Protein AF-A0A7D5I6D9-F1 (afdb_monomer)

pLDDT: mean 82.18, std 18.33, range [31.11, 98.25]

Sequence (293 aa):
MSAPSTPDDDRDASSDDHDPASPADHTPESRPDPSSATHSPDPPDDRFSRALETTRRSLPLAVLPFLASVLAPAKVATVLSSTMDAGVTFSFPSGLPTLWSFVQANGITLSGPGGLALATWLPLAAVGLLVSAVLEAAFVGGISNRVDGADAALAANARRYGPRMVGVNLVRFAVVLVALPFALLGPLVLLPVLGLGYLTYGLPFVLVVEDVGVGAALSRSVSDAVAGGPYARFGVAYLLAMFVPSFVLTVVVYGTGLIGVVLGAALVAVPAVFVVAYGVLVFRALASPDGAS

Secondary structure (DSSP, 8-state):
---------------------------------GGG---PPPPHHHHHHHHHHHHHHTGGGGHHHHHHHHT-HHHHHHHHHSPP----------SS--GGGT--SSTT---PPPTTTHHHHHHHHHHHHHHHHHHHHHHHHHHHHHHTTS---HHHHHHHHHHHHHHHHHHHHHHHHHHGGGGGGGGGGHHHHHHHHHHHTTHHHHHHHS---HHHHHHHHHHHHHH-HHHHHHHHHHHHHHHHHHHHHHHHHHHHTHHHHHHHHHHHHHHHHHHHHHHHHHHHHHHSGGGG-

Foldseek 3Di:
DDDDDDDDDDDDDDDDDDDDDDDDDDDPPPDPDPVPPPPDDDPPVVLLVLLVVLLVVCVVLLVLLLCLLLVPVVVLVLLVPDAQDFDAAFAFAALRDHLVNQADDDDDDDDDDDPVCCVVCVVVVVVNLLSVLLSSQLRLLLSLCSSVVHHSPSVVSSVLRSVQSSVLSVLVVVLVVVLVVVVVVPPCSCVSSVVSSLLRRQQSLLCNLVVDHSVVSSVLSNVCSVVQPLSVVLRVVVRVVSGVVSRVLHSQCSVPRSVSSNVSRSVVSSVSSSSSSSSNVSSNCCVDPVVVD

Mean predicted aligned error: 11.38 Å

Structure (mmCIF, N/CA/C/O backbone):
data_AF-A0A7D5I6D9-F1
#
_entry.id   AF-A0A7D5I6D9-F1
#
loop_
_atom_site.group_PDB
_atom_site.id
_atom_site.type_symbol
_atom_site.label_atom_id
_atom_site.label_alt_id
_atom_site.label_comp_id
_atom_site.label_asym_id
_atom_site.label_entity_id
_atom_site.label_seq_id
_atom_site.pdbx_PDB_ins_code
_atom_site.Cartn_x
_atom_site.Cartn_y
_atom_site.Cartn_z
_atom_site.occupancy
_atom_site.B_iso_or_equiv
_atom_site.auth_seq_id
_atom_site.auth_comp_id
_atom_site.auth_asym_id
_atom_site.auth_atom_id
_atom_site.pdbx_PDB_model_num
ATOM 1 N N . MET A 1 1 ? 0.052 -8.455 75.819 1.00 46.34 1 MET A N 1
ATOM 2 C CA . MET A 1 1 ? -0.646 -7.254 76.323 1.00 46.34 1 MET A CA 1
ATOM 3 C C . MET A 1 1 ? -1.834 -6.999 75.423 1.00 46.34 1 MET A C 1
ATOM 5 O O . MET A 1 1 ? -1.738 -7.217 74.224 1.00 46.34 1 MET A O 1
ATOM 9 N N . SER A 1 2 ? -2.948 -6.707 76.072 1.00 42.84 2 SER A N 1
ATOM 10 C CA . SER A 1 2 ? -4.335 -6.860 75.645 1.00 42.84 2 SER A CA 1
ATOM 11 C C . SER A 1 2 ? -4.809 -5.861 74.578 1.00 42.84 2 SER A C 1
ATOM 13 O O . SER A 1 2 ? -4.325 -4.735 74.531 1.00 42.84 2 SER A O 1
ATOM 15 N N . ALA A 1 3 ? -5.798 -6.280 73.777 1.00 56.59 3 ALA A N 1
ATOM 16 C CA . ALA A 1 3 ? -6.777 -5.416 73.086 1.00 56.59 3 ALA A CA 1
ATOM 17 C C . ALA A 1 3 ? -7.679 -4.689 74.129 1.00 56.59 3 ALA A C 1
ATOM 19 O O . ALA A 1 3 ? -7.598 -5.109 75.292 1.00 56.59 3 ALA A O 1
ATOM 20 N N . PRO A 1 4 ? -8.510 -3.650 73.825 1.00 59.50 4 PRO A N 1
ATOM 21 C CA . PRO A 1 4 ? -9.657 -3.660 72.871 1.00 59.50 4 PRO A CA 1
ATOM 22 C C . PRO A 1 4 ? -9.889 -2.304 72.121 1.00 59.50 4 PRO A C 1
ATOM 24 O O . PRO A 1 4 ? -9.280 -1.299 72.458 1.00 59.50 4 PRO A O 1
ATOM 27 N N . SER A 1 5 ? -10.537 -2.223 70.947 1.00 58.88 5 SER A N 1
ATOM 28 C CA . SER A 1 5 ? -11.992 -2.169 70.642 1.00 58.88 5 SER A CA 1
ATOM 29 C C . SER A 1 5 ? -12.839 -1.190 71.473 1.00 58.88 5 SER A C 1
ATOM 31 O O . SER A 1 5 ? -13.129 -1.493 72.625 1.00 58.88 5 SER A O 1
ATOM 33 N N . THR A 1 6 ? -13.354 -0.132 70.827 1.00 61.47 6 THR A N 1
ATOM 34 C CA . THR A 1 6 ? -14.712 0.387 71.090 1.00 61.47 6 THR A CA 1
ATOM 35 C C . THR A 1 6 ? -15.302 1.101 69.857 1.00 61.47 6 THR A C 1
ATOM 37 O O . THR A 1 6 ? -14.613 1.935 69.265 1.00 61.47 6 THR A O 1
ATOM 40 N N . PRO A 1 7 ? -16.545 0.756 69.469 1.00 65.31 7 PRO A N 1
ATOM 41 C CA . PRO A 1 7 ? -17.418 1.474 68.539 1.00 65.31 7 PRO A CA 1
ATOM 42 C C . PRO A 1 7 ? -18.449 2.348 69.299 1.00 65.31 7 PRO A C 1
ATOM 44 O O . PRO A 1 7 ? -18.326 2.503 70.513 1.00 65.31 7 PRO A O 1
ATOM 47 N N . ASP A 1 8 ? -19.456 2.826 68.557 1.00 54.41 8 ASP A N 1
ATOM 48 C CA . ASP A 1 8 ? -20.691 3.540 68.943 1.00 54.41 8 ASP A CA 1
ATOM 49 C C . ASP A 1 8 ? -20.632 5.076 68.943 1.00 54.41 8 ASP A C 1
ATOM 51 O O . ASP A 1 8 ? -19.953 5.695 69.757 1.00 54.41 8 ASP A O 1
ATOM 55 N N . ASP A 1 9 ? -21.429 5.691 68.060 1.00 59.50 9 ASP A N 1
ATOM 56 C CA . ASP A 1 9 ? -22.599 6.415 68.565 1.00 59.50 9 ASP A CA 1
ATOM 57 C C . ASP A 1 9 ? -23.746 6.416 67.536 1.00 59.50 9 ASP A C 1
ATOM 59 O O . ASP A 1 9 ? -23.555 6.662 66.341 1.00 59.50 9 ASP A O 1
ATOM 63 N N . ASP A 1 10 ? -24.918 6.069 68.056 1.00 52.81 10 ASP A N 1
ATOM 64 C CA . ASP A 1 10 ? -26.233 5.971 67.426 1.00 52.81 10 ASP A CA 1
ATOM 65 C C . ASP A 1 10 ? -26.943 7.348 67.387 1.00 52.81 10 ASP A C 1
ATOM 67 O O . ASP A 1 10 ? -26.480 8.318 67.985 1.00 52.81 10 ASP A O 1
ATOM 71 N N . ARG A 1 11 ? -28.171 7.341 66.831 1.00 53.44 11 ARG A N 1
ATOM 72 C CA . ARG A 1 11 ? -29.318 8.248 67.110 1.00 53.44 11 ARG A CA 1
ATOM 73 C C . ARG A 1 11 ? -29.376 9.542 66.302 1.00 53.44 11 ARG A C 1
ATOM 75 O O . ARG A 1 11 ? -28.371 10.180 66.035 1.00 53.44 11 ARG A O 1
ATOM 82 N N . ASP A 1 12 ? -30.530 10.063 65.906 1.00 53.22 12 ASP A N 1
ATOM 83 C CA . ASP A 1 12 ? -31.950 9.684 65.968 1.00 53.22 12 ASP A CA 1
ATOM 84 C C . ASP A 1 12 ? -32.630 10.641 64.959 1.00 53.22 12 ASP A C 1
ATOM 86 O O . ASP A 1 12 ? -32.186 11.772 64.777 1.00 53.22 12 ASP A O 1
ATOM 90 N N . ALA A 1 13 ? -33.520 10.151 64.099 1.00 49.59 13 ALA A N 1
ATOM 91 C CA . ALA A 1 13 ? -34.974 10.312 64.195 1.00 49.59 13 ALA A CA 1
ATOM 92 C C . ALA A 1 13 ? -35.531 11.753 64.132 1.00 49.59 13 ALA A C 1
ATOM 94 O O . ALA A 1 13 ? -35.123 12.634 64.884 1.00 49.59 13 ALA A O 1
ATOM 95 N N . SER A 1 14 ? -36.608 11.876 63.342 1.00 51.25 14 SER A N 1
ATOM 96 C CA . SER A 1 14 ? -37.707 12.872 63.359 1.00 51.25 14 SER A CA 1
ATOM 97 C C . SER A 1 14 ? -37.775 13.694 62.067 1.00 51.25 14 SER A C 1
ATOM 99 O O . SER A 1 14 ? -36.854 14.433 61.744 1.00 51.25 14 SER A O 1
ATOM 101 N N . SER A 1 15 ? -38.737 13.401 61.189 1.00 48.97 15 SER A N 1
ATOM 102 C CA . SER A 1 15 ? -40.112 13.945 61.181 1.00 48.97 15 SER A CA 1
ATOM 103 C C . SER A 1 15 ? -40.173 15.153 60.247 1.00 48.97 15 SER A C 1
ATOM 105 O O . SER A 1 15 ? -39.523 16.155 60.505 1.00 48.97 15 SER A O 1
ATOM 107 N N . ASP A 1 16 ? -40.917 15.068 59.148 1.00 56.22 16 ASP A N 1
ATOM 108 C CA . ASP A 1 16 ? -42.230 15.710 59.133 1.00 56.22 16 ASP A CA 1
ATOM 109 C C . ASP A 1 16 ? -42.983 15.506 57.818 1.00 56.22 16 ASP A C 1
ATOM 111 O O . ASP A 1 16 ? -42.435 15.329 56.730 1.00 56.22 16 ASP A O 1
ATOM 115 N N . ASP A 1 17 ? -44.284 15.468 58.037 1.00 51.28 17 ASP A N 1
ATOM 116 C CA . ASP A 1 17 ? -45.401 15.167 57.172 1.00 51.28 17 ASP A CA 1
ATOM 117 C C . ASP A 1 17 ? -45.754 16.303 56.192 1.00 51.28 17 ASP A C 1
ATOM 119 O O . ASP A 1 17 ? -45.535 17.478 56.468 1.00 51.28 17 ASP A O 1
ATOM 123 N N . HIS A 1 18 ? -46.461 15.901 55.129 1.00 47.50 18 HIS A N 1
ATOM 124 C CA . HIS A 1 18 ? -47.512 16.642 54.409 1.00 47.50 18 HIS A CA 1
ATOM 125 C C . HIS A 1 18 ? -47.177 17.901 53.581 1.00 47.50 18 HIS A C 1
ATOM 127 O O . HIS A 1 18 ? -46.970 18.985 54.111 1.00 47.50 18 HIS A O 1
ATOM 133 N N . ASP A 1 19 ? -47.419 17.797 52.263 1.00 54.06 19 ASP A N 1
ATOM 134 C CA . ASP A 1 19 ? -48.316 18.750 51.583 1.00 54.06 19 ASP A CA 1
ATOM 135 C C . ASP A 1 19 ? -49.004 18.100 50.352 1.00 54.06 19 ASP A C 1
ATOM 137 O O . ASP A 1 19 ? -48.330 17.411 49.574 1.00 54.06 19 ASP A O 1
ATOM 141 N N . PRO A 1 20 ? -50.333 18.246 50.156 1.00 59.53 20 PRO A N 1
ATOM 142 C CA . PRO A 1 20 ? -51.068 17.621 49.064 1.00 59.53 20 PRO A CA 1
ATOM 143 C C . PRO A 1 20 ? -51.333 18.563 47.873 1.00 59.53 20 PRO A C 1
ATOM 145 O O . PRO A 1 20 ? -51.530 19.763 48.015 1.00 59.53 20 PRO A O 1
ATOM 148 N N . ALA A 1 21 ? -51.495 17.925 46.710 1.00 52.50 21 ALA A N 1
ATOM 149 C CA . ALA A 1 21 ? -52.227 18.374 45.521 1.00 52.50 21 ALA A CA 1
ATOM 150 C C . ALA A 1 21 ? -51.665 19.543 44.681 1.00 52.50 21 ALA A C 1
ATOM 152 O O . ALA A 1 21 ? -51.831 20.718 44.989 1.00 52.50 21 ALA A O 1
ATOM 153 N N . SER A 1 22 ? -51.213 19.200 43.469 1.00 57.19 22 SER A N 1
ATOM 154 C CA . SER A 1 22 ? -51.510 20.004 42.277 1.00 57.19 22 SER A CA 1
ATOM 155 C C . SER A 1 22 ? -51.543 19.115 41.020 1.00 57.19 22 SER A C 1
ATOM 157 O O . SER A 1 22 ? -50.532 18.488 40.700 1.00 57.19 22 SER A O 1
ATOM 159 N N . PRO A 1 23 ? -52.690 18.995 40.322 1.00 58.66 23 PRO A N 1
ATOM 160 C CA . PRO A 1 23 ? -52.792 18.275 39.061 1.00 58.66 23 PRO A CA 1
ATOM 161 C C . PRO A 1 23 ? -52.518 19.237 37.899 1.00 58.66 23 PRO A C 1
ATOM 163 O O . PRO A 1 23 ? -53.346 20.089 37.582 1.00 58.66 23 PRO A O 1
ATOM 166 N N . ALA A 1 24 ? -51.367 19.087 37.247 1.00 52.03 24 ALA A N 1
ATOM 167 C CA . ALA A 1 24 ? -51.061 19.765 35.992 1.00 52.03 24 ALA A CA 1
ATOM 168 C C . ALA A 1 24 ? -50.832 18.724 34.890 1.00 52.03 24 ALA A C 1
ATOM 170 O O . ALA A 1 24 ? -49.788 18.089 34.807 1.00 52.03 24 ALA A O 1
ATOM 171 N N . ASP A 1 25 ? -51.892 18.517 34.116 1.00 51.72 25 ASP A N 1
ATOM 172 C CA . ASP A 1 25 ? -51.897 18.412 32.657 1.00 51.72 25 ASP A CA 1
ATOM 173 C C . ASP A 1 25 ? -50.560 18.019 31.988 1.00 51.72 25 ASP A C 1
ATOM 175 O O . ASP A 1 25 ? -49.726 18.857 31.640 1.00 51.72 25 ASP A O 1
ATOM 179 N N . HIS A 1 26 ? -50.371 16.715 31.778 1.00 53.81 26 HIS A N 1
ATOM 180 C CA . HIS A 1 26 ? -49.341 16.189 30.889 1.00 53.81 26 HIS A CA 1
ATOM 181 C C . HIS A 1 26 ? -50.013 15.562 29.671 1.00 53.81 26 HIS A C 1
ATOM 183 O O . HIS A 1 26 ? -50.382 14.388 29.658 1.00 53.81 26 HIS A O 1
ATOM 189 N N . THR A 1 27 ? -50.147 16.371 28.625 1.00 62.44 27 THR A N 1
ATOM 190 C CA . THR A 1 27 ? -50.243 15.915 27.238 1.00 62.44 27 THR A CA 1
ATOM 191 C C . THR A 1 27 ? -49.169 14.845 26.993 1.00 62.44 27 THR A C 1
ATOM 193 O O . THR A 1 27 ? -47.994 15.121 27.246 1.00 62.44 27 THR A O 1
ATOM 196 N N . PRO A 1 28 ? -49.506 13.635 26.513 1.00 53.00 28 PRO A N 1
ATOM 197 C CA . PRO A 1 28 ? -48.493 12.663 26.138 1.00 53.00 28 PRO A CA 1
ATOM 198 C C . PRO A 1 28 ? -47.794 13.160 24.869 1.00 53.00 28 PRO A C 1
ATOM 200 O O . PRO A 1 28 ? -48.273 12.951 23.753 1.00 53.00 28 PRO A O 1
ATOM 203 N N . GLU A 1 29 ? -46.655 13.836 25.032 1.00 46.44 29 GLU A N 1
ATOM 204 C CA . GLU A 1 29 ? -45.677 13.964 23.957 1.00 46.44 29 GLU A CA 1
ATOM 205 C C . GLU A 1 29 ? -45.328 12.549 23.500 1.00 46.44 29 GLU A C 1
ATOM 207 O O . GLU A 1 29 ? -44.780 11.731 24.244 1.00 46.44 29 GLU A O 1
ATOM 212 N N . SER A 1 30 ? -45.724 12.251 22.267 1.00 54.00 30 SER A N 1
ATOM 213 C CA . SER A 1 30 ? -45.385 11.023 21.568 1.00 54.00 30 SER A CA 1
ATOM 214 C C . SER A 1 30 ? -43.870 10.975 21.422 1.00 54.00 30 SER A C 1
ATOM 216 O O . SER A 1 30 ? -43.295 11.577 20.519 1.00 54.00 30 SER A O 1
ATOM 218 N N . ARG A 1 31 ? -43.222 10.297 22.368 1.00 53.03 31 ARG A N 1
ATOM 219 C CA . ARG A 1 31 ? -41.791 10.013 22.355 1.00 53.03 31 ARG A CA 1
ATOM 220 C C . ARG A 1 31 ? -41.496 9.246 21.059 1.00 53.03 31 ARG A C 1
ATOM 222 O O . ARG A 1 31 ? -42.059 8.165 20.886 1.00 53.03 31 ARG A O 1
ATOM 229 N N . PRO A 1 32 ? -40.683 9.781 20.134 1.00 55.31 32 PRO A N 1
ATOM 230 C CA . PRO A 1 32 ? -40.344 9.051 18.926 1.00 55.31 32 PRO A CA 1
ATOM 231 C C . PRO A 1 32 ? -39.560 7.804 19.329 1.00 55.31 32 PRO A C 1
ATOM 233 O O . PRO A 1 32 ? -38.566 7.879 20.052 1.00 55.31 32 PRO A O 1
ATOM 236 N N . ASP A 1 33 ? -40.077 6.660 18.900 1.00 52.22 33 ASP A N 1
ATOM 237 C CA . ASP A 1 33 ? -39.555 5.334 19.188 1.00 52.22 33 ASP A CA 1
ATOM 238 C C . ASP A 1 33 ? -38.128 5.209 18.607 1.00 52.22 33 ASP A C 1
ATOM 240 O O . ASP A 1 33 ? -37.962 5.272 17.381 1.00 52.22 33 ASP A O 1
ATOM 244 N N . PRO A 1 34 ? -37.069 5.047 19.426 1.00 53.91 34 PRO A N 1
ATOM 245 C CA . PRO A 1 34 ? -35.691 4.960 18.933 1.00 53.91 34 PRO A CA 1
ATOM 246 C C . PRO A 1 34 ? -35.407 3.662 18.154 1.00 53.91 34 PRO A C 1
ATOM 248 O O . PRO A 1 34 ? -34.333 3.512 17.578 1.00 53.91 34 PRO A O 1
ATOM 251 N N . SER A 1 35 ? -36.370 2.740 18.086 1.00 51.22 35 SER A N 1
ATOM 252 C CA . SER A 1 35 ? -36.223 1.427 17.443 1.00 51.22 35 SER A CA 1
ATOM 253 C C . SER A 1 35 ? -36.440 1.422 15.922 1.00 51.22 35 SER A C 1
ATOM 255 O O . SER A 1 35 ? -36.427 0.355 15.315 1.00 51.22 35 SER A O 1
ATOM 257 N N . SER A 1 36 ? -36.612 2.584 15.281 1.00 45.22 36 SER A N 1
ATOM 258 C CA . SER A 1 36 ? -36.841 2.673 13.822 1.00 45.22 36 SER A CA 1
ATOM 259 C C . SER A 1 36 ? -35.610 3.086 13.012 1.00 45.22 36 SER A C 1
ATOM 261 O O . SER A 1 36 ? -35.688 3.177 11.788 1.00 45.22 36 SER A O 1
ATOM 263 N N . ALA A 1 37 ? -34.465 3.343 13.651 1.00 44.53 37 ALA A N 1
ATOM 264 C CA . ALA A 1 37 ? -33.218 3.583 12.932 1.00 44.53 37 ALA A CA 1
ATOM 265 C C . ALA A 1 37 ? -32.638 2.243 12.454 1.00 44.53 37 ALA A C 1
ATOM 267 O O . ALA A 1 37 ? -31.608 1.780 12.936 1.00 44.53 37 ALA A O 1
ATOM 268 N N . THR A 1 38 ? -33.316 1.602 11.500 1.00 43.16 38 THR A N 1
ATOM 269 C CA . THR A 1 38 ? -32.707 0.595 10.633 1.00 43.16 38 THR A CA 1
ATOM 270 C C . THR A 1 38 ? -31.512 1.251 9.955 1.00 43.16 38 THR A C 1
ATOM 272 O O . THR A 1 38 ? -31.668 2.016 8.999 1.00 43.16 38 THR A O 1
ATOM 275 N N . HIS A 1 39 ? -30.326 1.014 10.511 1.00 48.00 39 HIS A N 1
ATOM 276 C CA . HIS A 1 39 ? -29.056 1.481 9.985 1.00 48.00 39 HIS A CA 1
ATOM 277 C C . HIS A 1 39 ? -28.826 0.749 8.663 1.00 48.00 39 HIS A C 1
ATOM 279 O O . HIS A 1 39 ? -28.377 -0.392 8.621 1.00 48.00 39 HIS A O 1
ATOM 285 N N . SER A 1 40 ? -29.273 1.368 7.572 1.00 45.59 40 SER A N 1
ATOM 286 C CA . SER A 1 40 ? -29.027 0.847 6.234 1.00 45.59 40 SER A CA 1
ATOM 287 C C . SER A 1 40 ? -27.519 0.882 5.978 1.00 45.59 40 SER A C 1
ATOM 289 O O . SER A 1 40 ? -26.887 1.882 6.321 1.00 45.59 40 SER A O 1
ATOM 291 N N . PRO A 1 41 ? -26.929 -0.169 5.383 1.00 53.28 41 PRO A N 1
ATOM 292 C CA . PRO A 1 41 ? -25.515 -0.169 5.037 1.00 53.28 41 PRO A CA 1
ATOM 293 C C . PRO A 1 41 ? -25.207 1.042 4.151 1.00 53.28 41 PRO A C 1
ATOM 295 O O . PRO A 1 41 ? -25.846 1.224 3.113 1.00 53.28 41 PRO A O 1
ATOM 298 N N . ASP A 1 42 ? -24.246 1.867 4.577 1.00 53.12 42 ASP A N 1
ATOM 299 C CA . ASP A 1 42 ? -23.897 3.120 3.903 1.00 53.12 42 ASP A CA 1
ATOM 300 C C . ASP A 1 42 ? -23.710 2.897 2.387 1.00 53.12 42 ASP A C 1
ATOM 302 O O . ASP A 1 42 ? -22.910 2.027 1.983 1.00 53.12 42 ASP A O 1
ATOM 306 N N . PRO A 1 43 ? -24.412 3.665 1.529 1.00 58.31 43 PRO A N 1
ATOM 307 C CA . PRO A 1 43 ? -24.284 3.532 0.087 1.00 58.31 43 PRO A CA 1
ATOM 308 C C . PRO A 1 43 ? -22.823 3.752 -0.356 1.00 58.31 43 PRO A C 1
ATOM 310 O O . PRO A 1 43 ? -22.073 4.488 0.294 1.00 58.31 43 PRO A O 1
ATOM 313 N N . PRO A 1 44 ? -22.376 3.129 -1.467 1.00 58.69 44 PRO A N 1
ATOM 314 C CA . PRO A 1 44 ? -20.994 3.229 -1.954 1.00 58.69 44 PRO A CA 1
ATOM 315 C C . PRO A 1 44 ? -20.489 4.674 -2.102 1.00 58.69 44 PRO A C 1
ATOM 317 O O . PRO A 1 44 ? -19.309 4.946 -1.860 1.00 58.69 44 PRO A O 1
ATOM 320 N N . ASP A 1 45 ? -21.399 5.586 -2.449 1.00 63.66 45 ASP A N 1
ATOM 321 C CA . ASP A 1 45 ? -21.140 7.012 -2.658 1.00 63.66 45 ASP A CA 1
ATOM 322 C C . ASP A 1 45 ? -20.693 7.729 -1.374 1.00 63.66 45 ASP A C 1
ATOM 324 O O . ASP A 1 45 ? -19.905 8.679 -1.424 1.00 63.66 45 ASP A O 1
ATOM 328 N N . ASP A 1 46 ? -21.110 7.231 -0.209 1.00 85.31 46 ASP A N 1
ATOM 329 C CA . ASP A 1 46 ? -20.724 7.795 1.081 1.00 85.31 46 ASP A CA 1
ATOM 330 C C . ASP A 1 46 ? -19.291 7.387 1.460 1.00 85.31 46 ASP A C 1
ATOM 332 O O . ASP A 1 46 ? -18.452 8.226 1.787 1.00 85.31 46 ASP A O 1
ATOM 336 N N . ARG A 1 47 ? -18.928 6.108 1.285 1.00 90.12 47 ARG A N 1
ATOM 337 C CA . ARG A 1 47 ? -17.560 5.631 1.573 1.00 90.12 47 ARG A CA 1
ATOM 338 C C . ARG A 1 47 ? -16.504 6.318 0.717 1.00 90.12 47 ARG A C 1
ATOM 340 O O . ARG A 1 47 ? -15.432 6.650 1.220 1.00 90.12 47 ARG A O 1
ATOM 347 N N . PHE A 1 48 ? -16.795 6.543 -0.561 1.00 92.56 48 PHE A N 1
ATOM 348 C CA . PHE A 1 48 ? -15.894 7.278 -1.445 1.00 92.56 48 PHE A CA 1
ATOM 349 C C . PHE A 1 48 ? -15.718 8.734 -0.991 1.00 92.56 48 PHE A C 1
ATOM 351 O O . PHE A 1 48 ? -14.587 9.217 -0.888 1.00 92.56 48 PHE A O 1
ATOM 358 N N . SER A 1 49 ? -16.820 9.411 -0.656 1.00 94.19 49 SER A N 1
ATOM 359 C CA . SER A 1 49 ? -16.814 10.799 -0.178 1.00 94.19 49 SER A CA 1
ATOM 360 C C . SER A 1 49 ? -16.050 10.944 1.140 1.00 94.19 49 SER A C 1
ATOM 362 O O . SER A 1 49 ? -15.168 11.800 1.249 1.00 94.19 49 SER A O 1
ATOM 364 N N . ARG A 1 50 ? -16.286 10.040 2.099 1.00 94.19 50 ARG A N 1
ATOM 365 C CA . ARG A 1 50 ? -15.523 9.969 3.353 1.00 94.19 50 ARG A CA 1
ATOM 366 C C . ARG A 1 50 ? -14.044 9.707 3.098 1.00 94.19 50 ARG A C 1
ATOM 368 O O . ARG A 1 50 ? -13.204 10.408 3.650 1.00 94.19 50 ARG A O 1
ATOM 375 N N . ALA A 1 51 ? -13.701 8.756 2.226 1.00 95.56 51 ALA A N 1
ATOM 376 C CA . ALA A 1 51 ? -12.306 8.480 1.888 1.00 95.56 51 ALA A CA 1
ATOM 377 C C . ALA A 1 51 ? -11.614 9.710 1.278 1.00 95.56 51 ALA A C 1
ATOM 379 O O . ALA A 1 51 ? -10.473 10.008 1.638 1.00 95.56 51 ALA A O 1
ATOM 380 N N . LEU A 1 52 ? -12.292 10.468 0.409 1.00 96.31 52 LEU A N 1
ATOM 381 C CA . LEU A 1 52 ? -11.773 11.727 -0.134 1.00 96.31 52 LEU A CA 1
ATOM 382 C C . LEU A 1 52 ? -11.561 12.785 0.953 1.00 96.31 52 LEU A C 1
ATOM 384 O O . LEU A 1 52 ? -10.521 13.448 0.972 1.00 96.31 52 LEU A O 1
ATOM 388 N N . GLU A 1 53 ? -12.515 12.946 1.865 1.00 96.06 53 GLU A N 1
ATOM 389 C CA . GLU A 1 53 ? -12.408 13.893 2.974 1.00 96.06 53 GLU A CA 1
ATOM 390 C C . GLU A 1 53 ? -11.258 13.528 3.921 1.00 96.06 53 GLU A C 1
ATOM 392 O O . GLU A 1 53 ? -10.401 14.369 4.218 1.00 96.06 53 GLU A O 1
ATOM 397 N N . THR A 1 54 ? -11.162 12.256 4.317 1.00 96.31 54 THR A N 1
ATOM 398 C CA . THR A 1 54 ? -10.041 11.731 5.100 1.00 96.31 54 THR A CA 1
ATOM 399 C C . THR A 1 54 ? -8.721 11.930 4.365 1.00 96.31 54 THR A C 1
ATOM 401 O O . THR A 1 54 ? -7.739 12.332 4.989 1.00 96.31 54 THR A O 1
ATOM 404 N N . THR A 1 55 ? -8.681 11.720 3.047 1.00 97.12 55 THR A N 1
ATOM 405 C CA . THR A 1 55 ? -7.473 11.922 2.235 1.00 97.12 55 THR A CA 1
ATOM 406 C C . THR A 1 55 ? -7.008 13.367 2.285 1.00 97.12 55 THR A C 1
ATOM 408 O O . THR A 1 55 ? -5.836 13.614 2.557 1.00 97.12 55 THR A O 1
ATOM 411 N N . ARG A 1 56 ? -7.918 14.332 2.101 1.00 96.94 56 ARG A N 1
ATOM 412 C CA . ARG A 1 56 ? -7.598 15.767 2.180 1.00 96.94 56 ARG A CA 1
ATOM 413 C C . ARG A 1 56 ? -7.022 16.140 3.545 1.00 96.94 56 ARG A C 1
ATOM 415 O O . ARG A 1 56 ? -6.003 16.822 3.611 1.00 96.94 56 ARG A O 1
ATOM 422 N N . ARG A 1 57 ? -7.623 15.639 4.628 1.00 96.12 57 ARG A N 1
ATOM 423 C CA . ARG A 1 57 ? -7.126 15.836 6.005 1.00 96.12 57 ARG A CA 1
ATOM 424 C C . ARG A 1 57 ? -5.798 15.122 6.276 1.00 96.12 57 ARG A C 1
ATOM 426 O O . ARG A 1 57 ? -5.042 15.536 7.153 1.00 96.12 57 ARG A O 1
ATOM 433 N N . SER A 1 58 ? -5.512 14.062 5.528 1.00 97.06 58 SER A N 1
ATOM 434 C CA . SER A 1 58 ? -4.349 13.190 5.711 1.00 97.06 58 SER A CA 1
ATOM 435 C C . SER A 1 58 ? -3.247 13.418 4.679 1.00 97.06 58 SER A C 1
ATOM 437 O O . SER A 1 58 ? -2.286 12.655 4.659 1.00 97.06 58 SER A O 1
ATOM 439 N N . LEU A 1 59 ? -3.324 14.475 3.862 1.00 96.56 59 LEU A N 1
ATOM 440 C CA . LEU A 1 59 ? -2.293 14.816 2.874 1.00 96.56 59 LEU A CA 1
ATOM 441 C C . LEU A 1 59 ? -0.864 14.843 3.445 1.00 96.56 59 LEU A C 1
ATOM 443 O O . LEU A 1 59 ? 0.023 14.307 2.784 1.00 96.56 59 LEU A O 1
ATOM 447 N N . PRO A 1 60 ? -0.601 15.357 4.667 1.00 96.94 60 PRO A N 1
ATOM 448 C CA . PRO A 1 60 ? 0.743 15.298 5.245 1.00 96.94 60 PRO A CA 1
ATOM 449 C C . PRO A 1 60 ? 1.286 13.870 5.407 1.00 96.94 60 PRO A C 1
ATOM 451 O O . PRO A 1 60 ? 2.497 13.672 5.394 1.00 96.94 60 PRO A O 1
ATOM 454 N N . LEU A 1 61 ? 0.413 12.862 5.523 1.00 96.88 61 LEU A N 1
ATOM 455 C CA . LEU A 1 61 ? 0.812 11.457 5.634 1.00 96.88 61 LEU A CA 1
ATOM 456 C C . LEU A 1 61 ? 1.330 10.876 4.319 1.00 96.88 61 LEU A C 1
ATOM 458 O O . LEU A 1 61 ? 2.017 9.860 4.362 1.00 96.88 61 LEU A O 1
ATOM 462 N N . ALA A 1 62 ? 1.090 11.535 3.179 1.00 97.44 62 ALA A N 1
ATOM 463 C CA . ALA A 1 62 ? 1.652 11.157 1.880 1.00 97.44 62 ALA A CA 1
ATOM 464 C C . ALA A 1 62 ? 3.196 11.166 1.884 1.00 97.44 62 ALA A C 1
ATOM 466 O O . ALA A 1 62 ? 3.830 10.483 1.081 1.00 97.44 62 ALA A O 1
ATOM 467 N N . VAL A 1 63 ? 3.825 11.863 2.839 1.00 97.06 63 VAL A N 1
ATOM 468 C CA . VAL A 1 63 ? 5.280 11.803 3.032 1.00 97.06 63 VAL A CA 1
ATOM 469 C C . VAL A 1 63 ? 5.772 10.378 3.314 1.00 97.06 63 VAL A C 1
ATOM 471 O O . VAL A 1 63 ? 6.867 10.024 2.891 1.00 97.06 63 VAL A O 1
ATOM 474 N N . LEU A 1 64 ? 4.974 9.530 3.974 1.00 96.69 64 LEU A N 1
ATOM 475 C CA . LEU A 1 64 ? 5.371 8.162 4.319 1.00 96.69 64 LEU A CA 1
ATOM 476 C C . LEU A 1 64 ? 5.498 7.249 3.087 1.00 96.69 64 LEU A C 1
ATOM 478 O O . LEU A 1 64 ? 6.587 6.706 2.892 1.00 96.69 64 LEU A O 1
ATOM 482 N N . PRO A 1 65 ? 4.476 7.091 2.217 1.00 96.31 65 PRO A N 1
ATOM 483 C CA . PRO A 1 65 ? 4.627 6.316 0.988 1.00 96.31 65 PRO A CA 1
ATOM 484 C C . PRO A 1 65 ? 5.656 6.933 0.028 1.00 96.31 65 PRO A C 1
ATOM 486 O O . PRO A 1 65 ? 6.365 6.188 -0.650 1.00 96.31 65 PRO A O 1
ATOM 489 N N . PHE A 1 66 ? 5.817 8.264 0.008 1.00 96.94 66 PHE A N 1
ATOM 490 C CA . PHE A 1 66 ? 6.887 8.923 -0.749 1.00 96.94 66 PHE A CA 1
ATOM 491 C C . PHE A 1 66 ? 8.278 8.488 -0.266 1.00 96.94 66 PHE A C 1
ATOM 493 O O . PHE A 1 66 ? 9.077 7.974 -1.050 1.00 96.94 66 PHE A O 1
ATOM 500 N N . LEU A 1 67 ? 8.558 8.635 1.033 1.00 95.12 67 LEU A N 1
ATOM 501 C CA . LEU A 1 67 ? 9.841 8.256 1.624 1.00 95.12 67 LEU A CA 1
ATOM 502 C C . LEU A 1 67 ? 10.101 6.758 1.472 1.00 95.12 67 LEU A C 1
ATOM 504 O O . LEU A 1 67 ? 11.201 6.378 1.087 1.00 95.12 67 LEU A O 1
ATOM 508 N N . ALA A 1 68 ? 9.094 5.913 1.697 1.00 93.25 68 ALA A N 1
ATOM 509 C CA . ALA A 1 68 ? 9.207 4.469 1.501 1.00 93.25 68 ALA A CA 1
ATOM 510 C C . ALA A 1 68 ? 9.541 4.100 0.044 1.00 93.25 68 ALA A C 1
ATOM 512 O O . ALA A 1 68 ? 10.269 3.140 -0.202 1.00 93.25 68 ALA A O 1
ATOM 513 N N . SER A 1 69 ? 9.048 4.878 -0.923 1.00 93.69 69 SER A N 1
ATOM 514 C CA . SER A 1 69 ? 9.370 4.689 -2.339 1.00 93.69 69 SER A CA 1
ATOM 515 C C . SER A 1 69 ? 10.820 5.071 -2.645 1.00 93.69 69 SER A C 1
ATOM 517 O O . SER A 1 69 ? 11.544 4.294 -3.263 1.00 93.69 69 SER A O 1
ATOM 519 N N . VAL A 1 70 ? 11.267 6.245 -2.193 1.00 93.06 70 VAL A N 1
ATOM 520 C CA . VAL A 1 70 ? 12.611 6.766 -2.499 1.00 93.06 70 VAL A CA 1
ATOM 521 C C . VAL A 1 70 ? 13.706 6.025 -1.721 1.00 93.06 70 VAL A C 1
ATOM 523 O O . VAL A 1 70 ? 14.782 5.770 -2.258 1.00 93.06 70 VAL A O 1
ATOM 526 N N . LEU A 1 71 ? 13.433 5.610 -0.481 1.00 90.00 71 LEU A N 1
ATOM 527 C CA . LEU A 1 71 ? 14.379 4.915 0.404 1.00 90.00 71 LEU A CA 1
ATOM 528 C C . LEU A 1 71 ? 14.435 3.395 0.170 1.00 90.00 71 LEU A C 1
ATOM 530 O O . LEU A 1 71 ? 14.748 2.633 1.083 1.00 90.00 71 LEU A O 1
ATOM 534 N N . ALA A 1 72 ? 14.163 2.940 -1.053 1.00 85.75 72 ALA A N 1
ATOM 535 C CA . ALA A 1 72 ? 14.268 1.540 -1.453 1.00 85.75 72 ALA A CA 1
ATOM 536 C C . ALA A 1 72 ? 15.531 1.315 -2.311 1.00 85.75 72 ALA A C 1
ATOM 538 O O . ALA A 1 72 ? 15.425 1.157 -3.531 1.00 85.75 72 ALA A O 1
ATOM 539 N N . PRO A 1 73 ? 16.743 1.283 -1.719 1.00 80.88 73 PRO A N 1
ATOM 540 C CA . PRO A 1 73 ? 18.002 1.363 -2.462 1.00 80.88 73 PRO A CA 1
ATOM 541 C C . PRO A 1 73 ? 18.167 0.247 -3.495 1.00 80.88 73 PRO A C 1
ATOM 543 O O . PRO A 1 73 ? 18.632 0.507 -4.597 1.00 80.88 73 PRO A O 1
ATOM 546 N N . ALA A 1 74 ? 17.721 -0.977 -3.194 1.00 79.12 74 ALA A N 1
ATOM 547 C CA . ALA A 1 74 ? 17.773 -2.089 -4.145 1.00 79.12 74 ALA A CA 1
ATOM 548 C C . ALA A 1 74 ? 16.894 -1.845 -5.387 1.00 79.12 74 ALA A C 1
ATOM 550 O O . ALA A 1 74 ? 17.281 -2.180 -6.507 1.00 79.12 74 ALA A O 1
ATOM 551 N N . LYS A 1 75 ? 15.720 -1.228 -5.207 1.00 84.50 75 LYS A N 1
ATOM 552 C CA . LYS A 1 75 ? 14.797 -0.908 -6.302 1.00 84.50 75 LYS A CA 1
ATOM 553 C C . LYS A 1 75 ? 15.298 0.279 -7.122 1.00 84.50 75 LYS A C 1
ATOM 555 O O . LYS A 1 75 ? 15.306 0.202 -8.345 1.00 84.50 75 LYS A O 1
ATOM 560 N N . VAL A 1 76 ? 15.815 1.315 -6.460 1.00 85.75 76 VAL A N 1
ATOM 561 C CA . VAL A 1 76 ? 16.462 2.454 -7.130 1.00 85.75 76 VAL A CA 1
ATOM 562 C C . VAL A 1 76 ? 17.677 1.991 -7.934 1.00 85.75 76 VAL A C 1
ATOM 564 O O . VAL A 1 76 ? 17.793 2.334 -9.105 1.00 85.75 76 VAL A O 1
ATOM 567 N N . ALA A 1 77 ? 18.538 1.150 -7.356 1.00 84.81 77 ALA A N 1
ATOM 568 C CA . ALA A 1 77 ? 19.680 0.573 -8.062 1.00 84.81 77 ALA A CA 1
ATOM 569 C C . ALA A 1 77 ? 19.246 -0.230 -9.297 1.00 84.81 77 ALA A C 1
ATOM 571 O O . ALA A 1 77 ? 19.882 -0.120 -10.338 1.00 84.81 77 ALA A O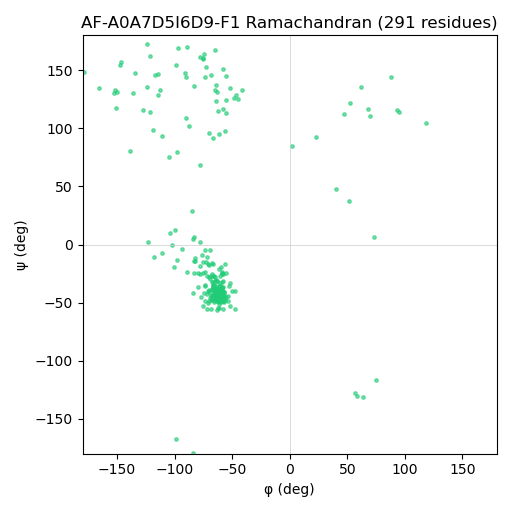 1
ATOM 572 N N . THR A 1 78 ? 18.132 -0.968 -9.204 1.00 82.88 78 THR A N 1
ATOM 573 C CA . THR A 1 78 ? 17.560 -1.705 -10.344 1.00 82.88 78 THR A CA 1
ATOM 574 C C . THR A 1 78 ? 17.121 -0.763 -11.465 1.00 82.88 78 THR A C 1
ATOM 576 O O . THR A 1 78 ? 17.387 -1.039 -12.629 1.00 82.88 78 THR A O 1
ATOM 579 N N . VAL A 1 79 ? 16.468 0.358 -11.143 1.00 86.06 79 VAL A N 1
ATOM 580 C CA . VAL A 1 79 ? 16.081 1.369 -12.145 1.00 86.06 79 VAL A CA 1
ATOM 581 C C . VAL A 1 79 ? 17.311 1.976 -12.821 1.00 86.06 79 VAL A C 1
ATOM 583 O O . VAL A 1 79 ? 17.306 2.174 -14.028 1.00 86.06 79 VAL A O 1
ATOM 586 N N . LEU A 1 80 ? 18.376 2.235 -12.060 1.00 86.00 80 LEU A N 1
ATOM 587 C CA . LEU A 1 80 ? 19.608 2.833 -12.583 1.00 86.00 80 LEU A CA 1
ATOM 588 C C . LEU A 1 80 ? 20.454 1.869 -13.428 1.00 86.00 80 LEU A C 1
ATOM 590 O O . LEU A 1 80 ? 21.258 2.330 -14.233 1.00 86.00 80 LEU A O 1
ATOM 594 N N . SER A 1 81 ? 20.306 0.556 -13.236 1.00 83.19 81 SER A N 1
ATOM 595 C CA . SER A 1 81 ? 21.056 -0.466 -13.977 1.00 83.19 81 SER A CA 1
ATOM 596 C C . SER A 1 81 ? 20.294 -1.075 -15.155 1.00 83.19 81 SER A C 1
ATOM 598 O O . SER A 1 81 ? 20.901 -1.768 -15.972 1.00 83.19 81 SER A O 1
ATOM 600 N N . SER A 1 82 ? 18.982 -0.854 -15.243 1.00 78.88 82 SER A N 1
ATOM 601 C CA . SER A 1 82 ? 18.134 -1.432 -16.289 1.00 78.88 82 SER A CA 1
ATOM 602 C C . SER A 1 82 ? 18.032 -0.503 -17.496 1.00 78.88 82 SER A C 1
ATOM 604 O O . SER A 1 82 ? 18.054 0.718 -17.366 1.00 78.88 82 SER A O 1
ATOM 606 N N . THR A 1 83 ? 17.899 -1.087 -18.687 1.00 70.44 83 THR A N 1
ATOM 607 C CA . THR A 1 83 ? 17.498 -0.327 -19.883 1.00 70.44 83 THR A CA 1
ATOM 608 C C . THR A 1 83 ? 15.985 -0.092 -19.843 1.00 70.44 83 THR A C 1
ATOM 610 O O . THR A 1 83 ? 15.285 -0.765 -19.089 1.00 70.44 83 THR A O 1
ATOM 613 N N . MET A 1 84 ? 15.493 0.882 -20.614 1.00 67.50 84 MET A N 1
ATOM 614 C CA . MET A 1 84 ? 14.076 1.248 -20.679 1.00 67.50 84 MET A CA 1
ATOM 615 C C . MET A 1 84 ? 13.185 0.005 -20.814 1.00 67.50 84 MET A C 1
ATOM 617 O O . MET A 1 84 ? 13.416 -0.830 -21.688 1.00 67.50 84 MET A O 1
ATOM 621 N N . ASP A 1 85 ? 12.185 -0.101 -19.942 1.00 67.81 85 ASP A N 1
ATOM 622 C CA . ASP A 1 85 ? 11.350 -1.289 -19.806 1.00 67.81 85 ASP A CA 1
ATOM 623 C C . ASP A 1 85 ? 9.874 -0.900 -19.720 1.00 67.81 85 ASP A C 1
ATOM 625 O O . ASP A 1 85 ? 9.521 0.165 -19.203 1.00 67.81 85 ASP A O 1
ATOM 629 N N . ALA A 1 86 ? 9.015 -1.761 -20.251 1.00 67.69 86 ALA A N 1
ATOM 630 C CA . ALA A 1 86 ? 7.576 -1.578 -20.272 1.00 67.69 86 ALA A CA 1
ATOM 631 C C . ALA A 1 86 ? 6.917 -2.822 -19.679 1.00 67.69 86 ALA A C 1
ATOM 633 O O . ALA A 1 86 ? 6.986 -3.919 -20.231 1.00 67.69 86 ALA A O 1
ATOM 634 N N . GLY A 1 87 ? 6.245 -2.633 -18.550 1.00 71.38 87 GLY A N 1
ATOM 635 C CA . GLY A 1 87 ? 5.592 -3.701 -17.815 1.00 71.38 87 GLY A CA 1
ATOM 636 C C . GLY A 1 87 ? 4.338 -3.202 -17.120 1.00 71.38 87 GLY A C 1
ATOM 637 O O . GLY A 1 87 ? 4.199 -2.018 -16.813 1.00 71.38 87 GLY A O 1
ATOM 638 N N . VAL A 1 88 ? 3.421 -4.132 -16.883 1.00 74.12 88 VAL A N 1
ATOM 639 C CA . VAL A 1 88 ? 2.278 -3.930 -15.995 1.00 74.12 88 VAL A CA 1
ATOM 640 C C . VAL A 1 88 ? 2.490 -4.833 -14.800 1.00 74.12 88 VAL A C 1
ATOM 642 O O . VAL A 1 88 ? 2.811 -6.012 -14.960 1.00 74.12 88 VAL A O 1
ATOM 645 N N . THR A 1 89 ? 2.308 -4.283 -13.608 1.00 78.31 89 THR A N 1
ATOM 646 C CA . THR A 1 89 ? 2.321 -5.061 -12.377 1.00 78.31 89 THR A CA 1
ATOM 647 C C . THR A 1 89 ? 0.949 -5.045 -11.731 1.00 78.31 89 THR A C 1
ATOM 649 O O . THR A 1 89 ? 0.206 -4.066 -11.812 1.00 78.31 89 THR A O 1
ATOM 652 N N . PHE A 1 90 ? 0.624 -6.157 -11.086 1.00 77.69 90 PHE A N 1
ATOM 653 C CA . PHE A 1 90 ? -0.594 -6.330 -10.319 1.00 77.69 90 PHE A CA 1
ATOM 654 C C . PHE A 1 90 ? -0.184 -6.668 -8.896 1.00 77.69 90 PHE A C 1
ATOM 656 O O . PHE A 1 90 ? 0.407 -7.714 -8.634 1.00 77.69 90 PHE A O 1
ATOM 663 N N . SER A 1 91 ? -0.485 -5.756 -7.984 1.00 83.19 91 SER A N 1
ATOM 664 C CA . SER A 1 91 ? -0.282 -5.938 -6.552 1.00 83.19 91 SER A CA 1
ATOM 665 C C . SER A 1 91 ? -1.643 -5.899 -5.884 1.00 83.19 91 SER A C 1
ATOM 667 O O . SER A 1 91 ? -2.527 -5.171 -6.322 1.00 83.19 91 SER A O 1
ATOM 669 N N . PHE A 1 92 ? -1.833 -6.665 -4.818 1.00 87.62 92 PHE A N 1
ATOM 670 C CA . PHE A 1 92 ? -3.015 -6.478 -3.982 1.00 87.62 92 PHE A CA 1
ATOM 671 C C . PHE A 1 92 ? -2.871 -5.220 -3.113 1.00 87.62 92 PHE A C 1
ATOM 673 O O . PHE A 1 92 ? -1.742 -4.757 -2.902 1.00 87.62 92 PHE A O 1
ATOM 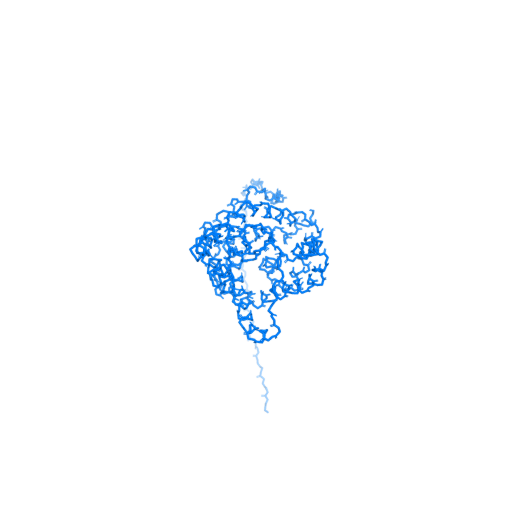680 N N . PRO A 1 93 ? -3.984 -4.670 -2.587 1.00 88.56 93 PRO A N 1
ATOM 681 C CA . PRO A 1 93 ? -3.927 -3.561 -1.645 1.00 88.56 93 PRO A CA 1
ATOM 682 C C . PRO A 1 93 ? -2.978 -3.865 -0.480 1.00 88.56 93 PRO A C 1
ATOM 684 O O . PRO A 1 93 ? -3.021 -4.945 0.106 1.00 88.56 93 PRO A O 1
ATOM 687 N N . SER A 1 94 ? -2.131 -2.906 -0.121 1.00 90.25 94 SER A N 1
ATOM 688 C CA . SER A 1 94 ? -1.238 -3.012 1.033 1.00 90.25 94 SER A CA 1
ATOM 689 C C . SER A 1 94 ? -1.500 -1.881 2.019 1.00 90.25 94 SER A C 1
ATOM 691 O O . SER A 1 94 ? -2.103 -0.862 1.675 1.00 90.25 94 SER A O 1
ATOM 693 N N . GLY A 1 95 ? -1.031 -2.050 3.256 1.00 89.50 95 GLY A N 1
ATOM 694 C CA . GLY A 1 95 ? -1.130 -1.010 4.271 1.00 89.50 95 GLY A CA 1
ATOM 695 C C . GLY A 1 95 ? -0.215 0.179 3.986 1.00 89.50 95 GLY A C 1
ATOM 696 O O . GLY A 1 95 ? -0.442 1.250 4.524 1.00 89.50 95 GLY A O 1
ATOM 697 N N . LEU A 1 96 ? 0.793 0.025 3.124 1.00 93.31 96 LEU A N 1
ATOM 698 C CA . LEU A 1 96 ? 1.675 1.102 2.678 1.00 93.31 96 LEU A CA 1
ATOM 699 C C . LEU A 1 96 ? 1.943 0.958 1.173 1.00 93.31 96 LEU A C 1
ATOM 701 O O . LEU A 1 96 ? 2.980 0.413 0.781 1.00 93.31 96 LEU A O 1
ATOM 705 N N . PRO A 1 97 ? 1.015 1.404 0.307 1.00 92.25 97 PRO A N 1
ATOM 706 C CA . PRO A 1 97 ? 1.246 1.410 -1.129 1.00 92.25 97 PRO A CA 1
ATOM 707 C C . PRO A 1 97 ? 2.408 2.351 -1.460 1.00 92.25 97 PRO A C 1
ATOM 709 O O . PRO A 1 97 ? 2.445 3.490 -0.999 1.00 92.25 97 PRO A O 1
ATOM 712 N N . THR A 1 98 ? 3.364 1.880 -2.257 1.00 93.38 98 THR A N 1
ATOM 713 C CA . THR A 1 98 ? 4.535 2.666 -2.689 1.00 93.38 98 THR A CA 1
ATOM 714 C C . THR A 1 98 ? 4.606 2.695 -4.209 1.00 93.38 98 THR A C 1
ATOM 716 O O . THR A 1 98 ? 3.880 1.957 -4.872 1.00 93.38 98 THR A O 1
ATOM 719 N N . LEU A 1 99 ? 5.514 3.489 -4.781 1.00 93.19 99 LEU A N 1
ATOM 720 C CA . LEU A 1 99 ? 5.808 3.472 -6.218 1.00 93.19 99 LEU A CA 1
ATOM 721 C C . LEU A 1 99 ? 6.018 2.045 -6.750 1.00 93.19 99 LEU A C 1
ATOM 723 O O . LEU A 1 99 ? 5.533 1.691 -7.820 1.00 93.19 99 LEU A O 1
ATOM 727 N N . TRP A 1 100 ? 6.697 1.205 -5.971 1.00 90.00 100 TRP A N 1
ATOM 728 C CA . TRP A 1 100 ? 7.056 -0.162 -6.349 1.00 90.00 100 TRP A CA 1
ATOM 729 C C . TRP A 1 100 ? 5.871 -1.129 -6.385 1.00 90.00 100 TRP A C 1
ATOM 731 O O . TRP A 1 100 ? 6.014 -2.232 -6.898 1.00 90.00 100 TRP A O 1
ATOM 741 N N . SER A 1 101 ? 4.705 -0.723 -5.875 1.00 87.25 101 SER A N 1
ATOM 742 C CA . SER A 1 101 ? 3.444 -1.452 -6.059 1.00 87.25 101 SER A CA 1
ATOM 743 C C . SER A 1 101 ? 2.866 -1.272 -7.468 1.00 87.25 101 SER A C 1
ATOM 745 O O . SER A 1 101 ? 1.986 -2.031 -7.862 1.00 87.25 101 SER A O 1
ATOM 747 N N . PHE A 1 102 ? 3.355 -0.278 -8.219 1.00 85.31 102 PHE A N 1
ATOM 748 C CA . PHE A 1 102 ? 2.867 0.094 -9.551 1.00 85.31 102 PHE A CA 1
ATOM 749 C C . PHE A 1 102 ? 3.920 -0.064 -10.649 1.00 85.31 102 PHE A C 1
ATOM 751 O O . PHE A 1 102 ? 3.579 0.019 -11.827 1.00 85.31 102 PHE A O 1
ATOM 758 N N . VAL A 1 103 ? 5.182 -0.290 -10.288 1.00 83.62 103 VAL A N 1
ATOM 759 C CA . VAL A 1 103 ? 6.309 -0.311 -11.223 1.00 83.62 103 VAL A CA 1
ATOM 760 C C . VAL A 1 103 ? 7.048 -1.635 -11.128 1.00 83.62 103 VAL A C 1
ATOM 762 O O . VAL A 1 103 ? 7.350 -2.103 -10.029 1.00 83.62 103 VAL A O 1
ATOM 765 N N . GLN A 1 104 ? 7.393 -2.212 -12.278 1.00 75.75 104 GLN A N 1
ATOM 766 C CA . GLN A 1 104 ? 8.135 -3.466 -12.354 1.00 75.75 104 GLN A CA 1
ATOM 767 C C . GLN A 1 104 ? 9.245 -3.400 -13.408 1.00 75.75 104 GLN A C 1
ATOM 769 O O . GLN A 1 104 ? 8.995 -3.004 -14.540 1.00 75.75 104 GLN A O 1
ATOM 774 N N . ALA A 1 105 ? 10.459 -3.805 -13.018 1.00 62.22 105 ALA A N 1
ATOM 775 C CA . ALA A 1 105 ? 11.553 -4.120 -13.941 1.00 62.22 105 ALA A CA 1
ATOM 776 C C . ALA A 1 105 ? 11.387 -5.549 -14.436 1.00 62.22 105 ALA A C 1
ATOM 778 O O . ALA A 1 105 ? 11.192 -6.436 -13.605 1.00 62.22 105 ALA A O 1
ATOM 779 N N . ASN A 1 106 ? 11.583 -5.737 -15.736 1.00 54.50 106 ASN A N 1
ATOM 780 C CA . ASN A 1 106 ? 11.624 -6.958 -16.526 1.00 54.50 106 ASN A CA 1
ATOM 781 C C . ASN A 1 106 ? 10.388 -7.842 -16.322 1.00 54.50 106 ASN A C 1
ATOM 783 O O . ASN A 1 106 ? 10.107 -8.300 -15.210 1.00 54.50 106 ASN A O 1
ATOM 787 N N . GLY A 1 107 ? 9.659 -8.141 -17.405 1.00 51.62 107 GLY A N 1
ATOM 788 C CA . GLY A 1 107 ? 8.586 -9.146 -17.382 1.00 51.62 107 GLY A CA 1
ATOM 789 C C . GLY A 1 107 ? 9.002 -10.380 -16.567 1.00 51.62 107 GLY A C 1
ATOM 790 O O . GLY A 1 107 ? 10.138 -10.814 -16.690 1.00 51.62 107 GLY A O 1
ATOM 791 N N . ILE A 1 108 ? 8.121 -10.854 -15.673 1.00 37.75 108 ILE A N 1
ATOM 792 C CA . ILE A 1 108 ? 8.317 -11.910 -14.647 1.00 37.75 108 ILE A CA 1
ATOM 793 C C . ILE A 1 108 ? 9.752 -12.485 -14.594 1.00 37.75 108 ILE A C 1
ATOM 795 O O . ILE A 1 108 ? 10.041 -13.520 -15.191 1.00 37.75 108 ILE A O 1
ATOM 799 N N . THR A 1 109 ? 10.657 -11.831 -13.860 1.00 35.94 109 THR A N 1
ATOM 800 C CA . THR A 1 109 ? 12.024 -12.329 -13.629 1.00 35.94 109 THR A CA 1
ATOM 801 C C . THR A 1 109 ? 12.239 -12.669 -12.158 1.00 35.94 109 THR A C 1
ATOM 803 O O . THR A 1 109 ? 11.975 -11.867 -11.261 1.00 35.94 109 THR A O 1
ATOM 806 N N . LEU A 1 110 ? 12.737 -13.881 -11.901 1.00 31.11 110 LEU A N 1
ATOM 807 C CA . LEU A 1 110 ? 13.131 -14.346 -10.572 1.00 31.11 110 LEU A CA 1
ATOM 808 C C . LEU A 1 110 ? 14.652 -14.181 -10.422 1.00 31.11 110 LEU A C 1
ATOM 810 O O . LEU A 1 110 ? 15.416 -15.126 -10.601 1.00 31.11 110 LEU A O 1
ATOM 814 N N . SER A 1 111 ? 15.110 -12.963 -10.139 1.00 35.25 111 SER A N 1
ATOM 815 C CA . SER A 1 111 ? 16.534 -12.699 -9.891 1.00 35.25 111 SER A CA 1
ATOM 816 C C . SER A 1 111 ? 16.856 -12.915 -8.411 1.00 35.25 111 SER A C 1
ATOM 818 O O . SER A 1 111 ? 16.541 -12.078 -7.567 1.00 35.25 111 SER A O 1
ATOM 820 N N . GLY A 1 112 ? 17.461 -14.061 -8.090 1.00 33.19 112 GLY A N 1
ATOM 821 C CA . GLY A 1 112 ? 17.967 -14.380 -6.753 1.00 33.19 112 GLY A CA 1
ATOM 822 C C . GLY A 1 112 ? 19.431 -13.948 -6.569 1.00 33.19 112 GLY A C 1
ATOM 823 O O . GLY A 1 112 ? 20.220 -14.074 -7.508 1.00 33.19 112 GLY A O 1
ATOM 824 N N . PRO A 1 113 ? 19.845 -13.473 -5.378 1.00 33.22 113 PRO A N 1
ATOM 825 C CA . PRO A 1 113 ? 21.256 -13.256 -5.073 1.00 33.22 113 PRO A CA 1
ATOM 826 C C . PRO A 1 113 ? 22.006 -14.596 -5.059 1.00 33.22 113 PRO A C 1
ATOM 828 O O . PRO A 1 113 ? 21.557 -15.548 -4.420 1.00 33.22 113 PRO A O 1
ATOM 831 N N . GLY A 1 114 ? 23.168 -14.676 -5.712 1.00 32.31 114 GLY A N 1
ATOM 832 C CA . GLY A 1 114 ? 24.084 -15.810 -5.548 1.00 32.31 114 GLY A CA 1
ATOM 833 C C . GLY A 1 114 ? 24.456 -16.014 -4.071 1.00 32.31 114 GLY A C 1
ATOM 834 O O . GLY A 1 114 ? 24.569 -15.048 -3.316 1.00 32.31 114 GLY A O 1
ATOM 835 N N . GLY A 1 115 ? 24.641 -17.270 -3.649 1.00 35.44 115 GLY A N 1
ATOM 836 C CA . GLY A 1 115 ? 24.685 -17.692 -2.237 1.00 35.44 115 GLY A CA 1
ATOM 837 C C . GLY A 1 115 ? 25.721 -17.014 -1.324 1.00 35.44 115 GLY A C 1
ATOM 838 O O . GLY A 1 115 ? 25.551 -17.039 -0.110 1.00 35.44 115 GLY A O 1
ATOM 839 N N . LEU A 1 116 ? 26.741 -16.344 -1.873 1.00 35.84 116 LEU A N 1
ATOM 840 C CA . LEU A 1 116 ? 27.720 -15.551 -1.109 1.00 35.84 116 LEU A CA 1
ATOM 841 C C . LEU A 1 116 ? 27.238 -14.127 -0.765 1.00 35.84 116 LEU A C 1
ATOM 843 O O . LEU A 1 116 ? 27.840 -13.463 0.071 1.00 35.84 116 LEU A O 1
ATOM 847 N N . ALA A 1 117 ? 26.136 -13.664 -1.360 1.00 53.25 117 ALA A N 1
ATOM 848 C CA . ALA A 1 117 ? 25.560 -12.344 -1.115 1.00 53.25 117 ALA A CA 1
ATOM 849 C C . ALA A 1 117 ? 24.541 -12.353 0.047 1.00 53.25 117 ALA A C 1
ATOM 851 O O . ALA A 1 117 ? 24.326 -11.331 0.696 1.00 53.25 117 ALA A O 1
ATOM 852 N N . LEU A 1 118 ? 23.931 -13.502 0.361 1.00 52.03 118 LEU A N 1
ATOM 853 C CA . LEU A 1 118 ? 22.846 -13.589 1.348 1.00 52.03 118 LEU A CA 1
ATOM 854 C C . LEU A 1 118 ? 23.262 -13.087 2.738 1.00 52.03 118 LEU A C 1
ATOM 856 O O . LEU A 1 118 ? 22.516 -12.322 3.334 1.00 52.03 118 LEU A O 1
ATOM 860 N N . ALA A 1 119 ? 24.456 -13.427 3.231 1.00 59.25 119 ALA A N 1
ATOM 861 C CA . ALA A 1 119 ? 24.914 -12.997 4.558 1.00 59.25 119 ALA A CA 1
ATOM 862 C C . ALA A 1 119 ? 25.142 -11.475 4.666 1.00 59.25 119 ALA A C 1
ATOM 864 O O . ALA A 1 119 ? 24.911 -10.893 5.722 1.00 59.25 119 ALA A O 1
ATOM 865 N N . THR A 1 120 ? 25.555 -10.819 3.578 1.00 66.25 120 THR A N 1
ATOM 866 C CA . THR A 1 120 ? 25.758 -9.361 3.530 1.00 66.25 120 THR A CA 1
ATOM 867 C C . THR A 1 120 ? 24.437 -8.610 3.362 1.00 66.25 120 THR A C 1
ATOM 869 O O . THR A 1 120 ? 24.250 -7.545 3.947 1.00 66.25 120 THR A O 1
ATOM 872 N N . TRP A 1 121 ? 23.500 -9.169 2.592 1.00 69.25 121 TRP A N 1
ATOM 873 C CA . TRP A 1 121 ? 22.199 -8.547 2.342 1.00 69.25 121 TRP A CA 1
ATOM 874 C C . TRP A 1 121 ? 21.178 -8.809 3.449 1.00 69.25 121 TRP A C 1
ATOM 876 O O . TRP A 1 121 ? 20.273 -7.997 3.623 1.00 69.25 121 TRP A O 1
ATOM 886 N N . LEU A 1 122 ? 21.318 -9.890 4.223 1.00 77.75 122 LEU A N 1
ATOM 887 C CA . LEU A 1 122 ? 20.346 -10.274 5.248 1.00 77.75 122 LEU A CA 1
ATOM 888 C C . LEU A 1 122 ? 20.173 -9.217 6.356 1.00 77.75 122 LEU A C 1
ATOM 890 O O . LEU A 1 122 ? 19.022 -8.889 6.649 1.00 77.75 122 LEU A O 1
ATOM 894 N N . PRO A 1 123 ? 21.234 -8.611 6.933 1.00 80.88 123 PRO A N 1
ATOM 895 C CA . PRO A 1 123 ? 21.069 -7.533 7.907 1.00 80.88 123 PRO A CA 1
ATOM 896 C C . PRO A 1 123 ? 20.361 -6.315 7.309 1.00 80.88 123 PRO A C 1
ATOM 898 O O . PRO A 1 123 ? 19.469 -5.745 7.933 1.00 80.88 123 PRO A O 1
ATOM 901 N N . LEU A 1 124 ? 20.709 -5.938 6.075 1.00 79.06 124 LEU A N 1
ATOM 902 C CA . LEU A 1 124 ? 20.102 -4.793 5.398 1.00 79.06 124 LEU A CA 1
ATOM 903 C C . LEU A 1 124 ? 18.627 -5.053 5.061 1.00 79.06 124 LEU A C 1
ATOM 905 O O . LEU A 1 124 ? 17.787 -4.170 5.222 1.00 79.06 124 LEU A O 1
ATOM 909 N N . ALA A 1 125 ? 18.300 -6.280 4.655 1.00 78.25 125 ALA A N 1
ATOM 910 C CA . ALA A 1 125 ? 16.934 -6.731 4.431 1.00 78.25 125 ALA A CA 1
ATOM 911 C C . ALA A 1 125 ? 16.125 -6.741 5.735 1.00 78.25 125 ALA A C 1
ATOM 913 O O . ALA A 1 125 ? 14.983 -6.291 5.737 1.00 78.25 125 ALA A O 1
ATOM 914 N N . ALA A 1 126 ? 16.717 -7.181 6.849 1.00 85.44 126 ALA A N 1
ATOM 915 C CA . ALA A 1 126 ? 16.079 -7.146 8.161 1.00 85.44 126 ALA A CA 1
ATOM 916 C C . ALA A 1 126 ? 15.785 -5.705 8.606 1.00 85.44 126 ALA A C 1
ATOM 918 O O . ALA A 1 126 ? 14.670 -5.409 9.030 1.00 85.44 126 ALA A O 1
ATOM 919 N N . VAL A 1 127 ? 16.741 -4.783 8.440 1.00 88.00 127 VAL A N 1
ATOM 920 C CA . VAL A 1 127 ? 16.523 -3.352 8.710 1.00 88.00 127 VAL A CA 1
ATOM 921 C C . VAL A 1 127 ? 15.423 -2.792 7.809 1.00 88.00 127 VAL A C 1
ATOM 923 O O . VAL A 1 127 ? 14.507 -2.142 8.306 1.00 88.00 127 VAL A O 1
ATOM 926 N N . GLY A 1 128 ? 15.459 -3.082 6.506 1.00 83.88 128 GLY A N 1
ATOM 927 C CA . GLY A 1 128 ? 14.418 -2.666 5.564 1.00 83.88 128 GLY A CA 1
ATOM 928 C C . GLY A 1 128 ? 13.031 -3.191 5.945 1.00 83.88 128 GLY A C 1
ATOM 929 O O . GLY A 1 128 ? 12.056 -2.445 5.896 1.00 83.88 128 GLY A O 1
ATOM 930 N N . LEU A 1 129 ? 12.947 -4.443 6.403 1.00 88.00 129 LEU A N 1
ATOM 931 C CA . LEU A 1 129 ? 11.714 -5.065 6.883 1.00 88.00 129 LEU A CA 1
ATOM 932 C C . LEU A 1 129 ? 11.177 -4.366 8.136 1.00 88.00 129 LEU A C 1
ATOM 934 O O . LEU A 1 129 ? 9.978 -4.091 8.207 1.00 88.00 129 LEU A O 1
ATOM 938 N N . LEU A 1 130 ? 12.045 -4.049 9.102 1.00 93.00 130 LEU A N 1
ATOM 939 C CA . LEU A 1 130 ? 11.669 -3.327 10.321 1.00 93.00 130 LEU A CA 1
ATOM 940 C C . LEU A 1 130 ? 11.201 -1.901 10.011 1.00 93.00 130 LEU A C 1
ATOM 942 O O . LEU A 1 130 ? 10.159 -1.477 10.505 1.00 93.00 130 LEU A O 1
ATOM 946 N N . VAL A 1 131 ? 11.934 -1.177 9.161 1.00 91.94 131 VAL A N 1
ATOM 947 C CA . VAL A 1 131 ? 11.562 0.176 8.725 1.00 91.94 131 VAL A CA 1
ATOM 948 C C . VAL A 1 131 ? 10.221 0.147 7.995 1.00 91.94 131 VAL A C 1
ATOM 950 O O . VAL A 1 131 ? 9.340 0.941 8.313 1.00 91.94 131 VAL A O 1
ATOM 953 N N . SER A 1 132 ? 10.022 -0.802 7.077 1.00 89.62 132 SER A N 1
ATOM 954 C CA . SER A 1 132 ? 8.752 -0.980 6.369 1.00 89.62 132 SER A CA 1
ATOM 955 C C . SER A 1 132 ? 7.599 -1.268 7.330 1.00 89.62 132 SER A C 1
ATOM 957 O O . SER A 1 132 ? 6.559 -0.627 7.217 1.00 89.62 132 SER A O 1
ATOM 959 N N . ALA A 1 133 ? 7.791 -2.156 8.309 1.00 93.75 133 ALA A N 1
ATOM 960 C CA . ALA A 1 133 ? 6.770 -2.471 9.306 1.00 93.75 133 ALA A CA 1
ATOM 961 C C . ALA A 1 133 ? 6.396 -1.249 10.159 1.00 93.75 133 ALA A C 1
ATOM 963 O O . ALA A 1 133 ? 5.217 -1.004 10.402 1.00 93.75 133 ALA A O 1
ATOM 964 N N . VAL A 1 134 ? 7.386 -0.460 10.587 1.00 96.38 134 VAL A N 1
ATOM 965 C CA . VAL A 1 134 ? 7.167 0.772 11.360 1.00 96.38 134 VAL A CA 1
ATOM 966 C C . VAL A 1 134 ? 6.427 1.824 10.535 1.00 96.38 134 VAL A C 1
ATOM 968 O O . VAL A 1 134 ? 5.477 2.426 11.034 1.00 96.38 134 VAL A O 1
ATOM 971 N N . LEU A 1 135 ? 6.832 2.034 9.279 1.00 96.50 135 LEU A N 1
ATOM 972 C CA . LEU A 1 135 ? 6.181 2.988 8.378 1.00 96.50 135 LEU A CA 1
ATOM 973 C C . LEU A 1 135 ? 4.746 2.569 8.060 1.00 96.50 135 LEU A C 1
ATOM 975 O O . LEU A 1 135 ? 3.849 3.404 8.108 1.00 96.50 135 LEU A O 1
ATOM 979 N N . GLU A 1 136 ? 4.515 1.285 7.788 1.00 96.88 136 GLU A N 1
ATOM 980 C CA . GLU A 1 136 ? 3.183 0.749 7.511 1.00 96.88 136 GLU A CA 1
ATOM 981 C C . GLU A 1 136 ? 2.279 0.840 8.746 1.00 96.88 136 GLU A C 1
ATOM 983 O O . GLU A 1 136 ? 1.153 1.317 8.646 1.00 96.88 136 GLU A O 1
ATOM 988 N N . ALA A 1 137 ? 2.787 0.500 9.934 1.00 97.25 137 ALA A N 1
ATOM 989 C CA . ALA A 1 137 ? 2.070 0.666 11.198 1.00 97.25 137 ALA A CA 1
ATOM 990 C C . ALA A 1 137 ? 1.689 2.129 11.476 1.00 97.25 137 ALA A C 1
ATOM 992 O O . ALA A 1 137 ? 0.546 2.420 11.833 1.00 97.25 137 ALA A O 1
ATOM 993 N N . ALA A 1 138 ? 2.638 3.054 11.301 1.00 97.62 138 ALA A N 1
ATOM 994 C CA . ALA A 1 138 ? 2.397 4.481 11.473 1.00 97.62 138 ALA A CA 1
ATOM 995 C C . ALA A 1 138 ? 1.367 5.003 10.464 1.00 97.62 138 ALA A C 1
ATOM 997 O O . ALA A 1 138 ? 0.489 5.780 10.834 1.00 97.62 138 ALA A O 1
ATOM 998 N N . PHE A 1 139 ? 1.464 4.569 9.207 1.00 98.25 139 PHE A N 1
ATOM 999 C CA . PHE A 1 139 ? 0.610 5.039 8.126 1.00 98.25 139 PHE A CA 1
ATOM 1000 C C . PHE A 1 139 ? -0.819 4.509 8.253 1.00 98.25 139 PHE A C 1
ATOM 1002 O O . PHE A 1 139 ? -1.739 5.315 8.357 1.00 98.25 139 PHE A O 1
ATOM 1009 N N . VAL A 1 140 ? -1.021 3.189 8.338 1.00 98.00 140 VAL A N 1
ATOM 1010 C CA . VAL A 1 140 ? -2.368 2.604 8.474 1.00 98.00 140 VAL A CA 1
ATOM 1011 C C . VAL A 1 140 ? -3.027 3.062 9.773 1.00 98.00 140 VAL A C 1
ATOM 1013 O O . VAL A 1 140 ? -4.176 3.497 9.753 1.00 98.00 140 VAL A O 1
ATOM 1016 N N . GLY A 1 141 ? -2.294 3.039 10.894 1.00 97.44 141 GLY A N 1
ATOM 1017 C CA . GLY A 1 141 ? -2.804 3.521 12.179 1.00 97.44 141 GLY A CA 1
ATOM 1018 C C . GLY A 1 141 ? -3.146 5.009 12.147 1.00 97.44 141 GLY A C 1
ATOM 1019 O O . GLY A 1 141 ? -4.201 5.416 12.627 1.00 97.44 141 GLY A O 1
ATOM 1020 N N . GLY A 1 142 ? -2.294 5.832 11.530 1.00 97.75 142 GLY A N 1
ATOM 1021 C CA . GLY A 1 142 ? -2.540 7.265 11.419 1.00 97.75 142 GLY A CA 1
ATOM 1022 C C . GLY A 1 142 ? -3.735 7.599 10.539 1.00 97.75 142 GLY A C 1
ATOM 1023 O O . GLY A 1 142 ? -4.503 8.495 10.880 1.00 97.75 142 GLY A O 1
ATOM 1024 N N . ILE A 1 143 ? -3.938 6.850 9.457 1.00 98.06 143 ILE A N 1
ATOM 1025 C CA . ILE A 1 143 ? -5.133 6.968 8.622 1.00 98.06 143 ILE A CA 1
ATOM 1026 C C . ILE A 1 143 ? -6.374 6.501 9.383 1.00 98.06 143 ILE A C 1
ATOM 1028 O O . ILE A 1 143 ? -7.377 7.205 9.356 1.00 98.06 143 ILE A O 1
ATOM 1032 N N . SER A 1 144 ? -6.305 5.385 10.116 1.00 97.50 144 SER A N 1
ATOM 1033 C CA . SER A 1 144 ? -7.415 4.915 10.955 1.00 97.50 144 SER A CA 1
ATOM 1034 C C . SER A 1 144 ? -7.852 5.977 11.964 1.00 97.50 144 SER A C 1
ATOM 1036 O O . SER A 1 144 ? -9.026 6.331 11.999 1.00 97.50 144 SER A O 1
ATOM 1038 N N . ASN A 1 145 ? -6.909 6.590 12.685 1.00 97.44 145 ASN A N 1
ATOM 1039 C CA . ASN A 1 145 ? -7.223 7.684 13.608 1.00 97.44 145 ASN A CA 1
ATOM 1040 C C . ASN A 1 145 ? -7.876 8.880 12.898 1.00 97.44 145 ASN A C 1
ATOM 1042 O O . ASN A 1 145 ? -8.800 9.488 13.427 1.00 97.44 145 ASN A O 1
ATOM 1046 N N . ARG A 1 146 ? -7.421 9.220 11.685 1.00 96.69 146 ARG A N 1
ATOM 1047 C CA . ARG A 1 146 ? -7.998 10.315 10.888 1.00 96.69 146 ARG A CA 1
ATOM 1048 C C . ARG A 1 146 ? -9.413 10.007 10.407 1.00 96.69 146 ARG A C 1
ATOM 1050 O O . ARG A 1 146 ? -10.207 10.939 10.284 1.00 96.69 146 ARG A O 1
ATOM 1057 N N . VAL A 1 147 ? -9.729 8.739 10.140 1.00 95.88 147 VAL A N 1
ATOM 1058 C CA . VAL A 1 147 ? -11.107 8.291 9.879 1.00 95.88 147 VAL A CA 1
ATOM 1059 C C . VAL A 1 147 ? -11.979 8.502 11.123 1.00 95.88 147 VAL A C 1
ATOM 1061 O O . VAL A 1 147 ? -13.119 8.926 10.978 1.00 95.88 147 VAL A O 1
ATOM 1064 N N . ASP A 1 148 ? -11.432 8.322 12.330 1.00 94.75 148 ASP A N 1
ATOM 1065 C CA . ASP A 1 148 ? -12.112 8.615 13.609 1.00 94.75 148 ASP A CA 1
ATOM 1066 C C . ASP A 1 148 ? -12.158 10.109 13.976 1.00 94.75 148 ASP A C 1
ATOM 1068 O O . ASP A 1 148 ? -12.628 10.476 15.051 1.00 94.75 148 ASP A O 1
ATOM 1072 N N . GLY A 1 149 ? -11.636 10.995 13.122 1.00 94.12 149 GLY A N 1
ATOM 1073 C CA . GLY A 1 149 ? -11.525 12.426 13.420 1.00 94.12 149 GLY A CA 1
ATOM 1074 C C . GLY A 1 149 ? -10.433 12.784 14.436 1.00 94.12 149 GLY A C 1
ATOM 1075 O O . GLY A 1 149 ? -10.315 13.949 14.812 1.00 94.12 149 GLY A O 1
ATOM 1076 N N . ALA A 1 150 ? -9.608 11.822 14.851 1.00 95.75 150 ALA A N 1
ATOM 1077 C CA . ALA A 1 150 ? -8.491 12.019 15.765 1.00 95.75 150 ALA A CA 1
ATOM 1078 C C . ALA A 1 150 ? -7.184 12.379 15.032 1.00 95.75 150 ALA A C 1
ATOM 1080 O O . ALA A 1 150 ? -7.051 12.280 13.806 1.00 95.75 150 ALA A O 1
ATOM 1081 N N . ASP A 1 151 ? -6.173 12.782 15.803 1.00 95.50 151 ASP A N 1
ATOM 1082 C CA . ASP A 1 151 ? -4.834 13.026 15.277 1.00 95.50 151 ASP A CA 1
ATOM 1083 C C . ASP A 1 151 ? -4.148 11.733 14.817 1.00 95.50 151 ASP A C 1
ATOM 1085 O O . ASP A 1 151 ? -4.255 10.668 15.429 1.00 95.50 151 ASP A O 1
ATOM 1089 N N . ALA A 1 152 ? -3.345 11.844 13.756 1.00 95.12 152 ALA A N 1
ATOM 1090 C CA . ALA A 1 152 ? -2.668 10.696 13.150 1.00 95.12 152 ALA A CA 1
ATOM 1091 C C . ALA A 1 152 ? -1.682 9.972 14.093 1.00 95.12 152 ALA A C 1
ATOM 1093 O O . ALA A 1 152 ? -1.338 8.827 13.829 1.00 95.12 152 ALA A O 1
ATOM 1094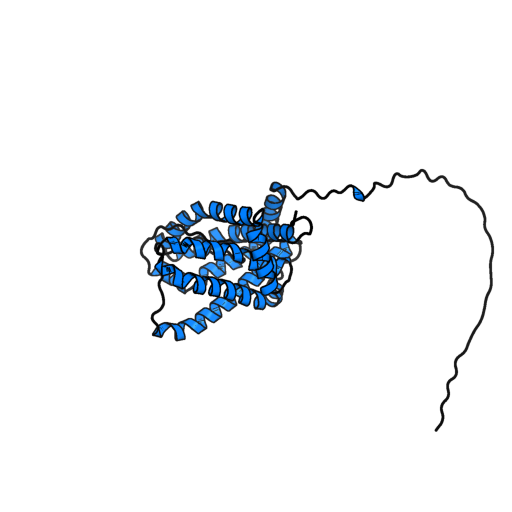 N N . ALA A 1 153 ? -1.190 10.625 15.154 1.00 96.19 153 ALA A N 1
ATOM 1095 C CA . ALA A 1 153 ? -0.385 10.025 16.229 1.00 96.19 153 ALA A CA 1
ATOM 1096 C C . ALA A 1 153 ? 0.675 8.985 15.772 1.00 96.19 153 ALA A C 1
ATOM 1098 O O . ALA A 1 153 ? 0.788 7.897 16.338 1.00 96.19 153 ALA A O 1
ATOM 1099 N N . LEU A 1 154 ? 1.469 9.314 14.741 1.00 96.56 154 LEU A N 1
ATOM 1100 C CA . LEU A 1 154 ? 2.328 8.358 14.017 1.00 96.56 154 LEU A CA 1
ATOM 1101 C C . LEU A 1 154 ? 3.271 7.556 14.917 1.00 96.56 154 LEU A C 1
ATOM 1103 O O . LEU A 1 154 ? 3.381 6.343 14.771 1.00 96.56 154 LEU A O 1
ATOM 1107 N N . ALA A 1 155 ? 3.925 8.217 15.874 1.00 97.44 155 ALA A N 1
ATOM 1108 C CA . ALA A 1 155 ? 4.842 7.556 16.799 1.00 97.44 155 ALA A CA 1
ATOM 1109 C C . ALA A 1 155 ? 4.120 6.583 17.748 1.00 97.44 155 ALA A C 1
ATOM 1111 O O . ALA A 1 155 ? 4.655 5.520 18.061 1.00 97.44 155 ALA A O 1
ATOM 1112 N N . ALA A 1 156 ? 2.905 6.922 18.189 1.00 97.50 156 ALA A N 1
ATOM 1113 C CA . ALA A 1 156 ? 2.099 6.040 19.027 1.00 97.50 156 ALA A CA 1
ATOM 1114 C C . ALA A 1 156 ? 1.644 4.807 18.232 1.00 97.50 156 ALA A C 1
ATOM 1116 O O . ALA A 1 156 ? 1.803 3.681 18.699 1.00 97.50 156 ALA A O 1
ATOM 1117 N N . ASN A 1 157 ? 1.186 5.012 16.994 1.00 97.81 157 ASN A N 1
ATOM 1118 C CA . ASN A 1 157 ? 0.767 3.938 16.093 1.00 97.81 157 ASN A CA 1
ATOM 1119 C C . ASN A 1 157 ? 1.931 3.023 15.688 1.00 97.81 157 ASN A C 1
ATOM 1121 O O . ASN A 1 157 ? 1.790 1.802 15.719 1.00 97.81 157 ASN A O 1
ATOM 1125 N N . ALA A 1 158 ? 3.111 3.584 15.414 1.00 97.50 158 ALA A N 1
ATOM 1126 C CA . ALA A 1 158 ? 4.335 2.820 15.184 1.00 97.50 158 ALA A CA 1
ATOM 1127 C C . ALA A 1 158 ? 4.689 1.913 16.372 1.00 97.50 158 ALA A C 1
ATOM 1129 O O . ALA A 1 158 ? 5.028 0.749 16.178 1.00 97.50 158 ALA A O 1
ATOM 1130 N N . ARG A 1 159 ? 4.597 2.420 17.608 1.00 97.69 159 ARG A N 1
ATOM 1131 C CA . ARG A 1 159 ? 4.892 1.635 18.819 1.00 97.69 159 ARG A CA 1
ATOM 1132 C C . ARG A 1 159 ? 3.840 0.558 19.082 1.00 97.69 159 ARG A C 1
ATOM 1134 O O . ARG A 1 159 ? 4.201 -0.552 19.457 1.00 97.69 159 ARG A O 1
ATOM 1141 N N . ARG A 1 160 ? 2.559 0.881 18.878 1.00 97.56 160 ARG A N 1
ATOM 1142 C CA . ARG A 1 160 ? 1.429 -0.029 19.121 1.00 97.56 160 ARG A CA 1
ATOM 1143 C C . ARG A 1 160 ? 1.361 -1.152 18.089 1.00 97.56 160 ARG A C 1
ATOM 1145 O O . ARG A 1 160 ? 1.268 -2.318 18.460 1.00 97.56 160 ARG A O 1
ATOM 1152 N N . TYR A 1 161 ? 1.423 -0.809 16.803 1.00 97.62 161 TYR A N 1
ATOM 1153 C CA . TYR A 1 161 ? 1.196 -1.755 15.709 1.00 97.62 161 TYR A CA 1
ATOM 1154 C C . TYR A 1 161 ? 2.484 -2.269 15.062 1.00 97.62 161 TYR A C 1
ATOM 1156 O O . TYR A 1 161 ? 2.454 -3.330 14.446 1.00 97.62 161 TYR A O 1
ATOM 1164 N N . GLY A 1 162 ? 3.623 -1.589 15.228 1.00 96.38 162 GLY A N 1
ATOM 1165 C CA . GLY A 1 162 ? 4.900 -1.952 14.599 1.00 96.38 162 GLY A CA 1
ATOM 1166 C C . GLY A 1 162 ? 5.315 -3.411 14.813 1.00 96.38 162 GLY A C 1
ATOM 1167 O O . GLY A 1 162 ? 5.527 -4.108 13.821 1.00 96.38 162 GLY A O 1
ATOM 1168 N N . PRO A 1 163 ? 5.358 -3.932 16.058 1.00 97.00 163 PRO A N 1
ATOM 1169 C CA . PRO A 1 163 ? 5.718 -5.330 16.308 1.00 97.00 163 PRO A CA 1
ATOM 1170 C C . PRO A 1 163 ? 4.786 -6.330 15.611 1.00 97.00 163 PRO A C 1
ATOM 1172 O O . PRO A 1 163 ? 5.231 -7.358 15.108 1.00 97.00 163 PRO A O 1
ATOM 1175 N N . ARG A 1 164 ? 3.488 -6.020 15.532 1.00 97.12 164 ARG A N 1
ATOM 1176 C CA . ARG A 1 164 ? 2.510 -6.868 14.838 1.00 97.12 164 ARG A CA 1
ATOM 1177 C C . ARG A 1 164 ? 2.665 -6.754 13.316 1.00 97.12 164 ARG A C 1
ATOM 1179 O O . ARG A 1 164 ? 2.561 -7.756 12.617 1.00 97.12 164 ARG A O 1
ATOM 1186 N N . MET A 1 165 ? 3.001 -5.569 12.806 1.00 96.75 165 MET A N 1
ATOM 1187 C CA . MET A 1 165 ? 3.258 -5.328 11.384 1.00 96.75 165 MET A CA 1
ATOM 1188 C C . MET A 1 165 ? 4.539 -6.025 10.892 1.00 96.75 165 MET A C 1
ATOM 1190 O O . MET A 1 165 ? 4.608 -6.445 9.740 1.00 96.75 165 MET A O 1
ATOM 1194 N N . VAL A 1 166 ? 5.519 -6.267 11.774 1.00 96.56 166 VAL A N 1
ATOM 1195 C CA . VAL A 1 166 ? 6.635 -7.188 11.482 1.00 96.56 166 VAL A CA 1
ATOM 1196 C C . VAL A 1 166 ? 6.094 -8.583 11.171 1.00 96.56 166 VAL A C 1
ATOM 1198 O O . VAL A 1 166 ? 6.477 -9.172 10.165 1.00 96.56 166 VAL A O 1
ATOM 1201 N N . GLY A 1 167 ? 5.153 -9.087 11.974 1.00 95.75 167 GLY A N 1
ATOM 1202 C CA . GLY A 1 167 ? 4.483 -10.361 11.707 1.00 95.75 167 GLY A CA 1
ATOM 1203 C C . GLY A 1 167 ? 3.711 -10.370 10.384 1.00 95.75 167 GLY A C 1
ATOM 1204 O O . GLY A 1 167 ? 3.799 -11.348 9.648 1.00 95.75 167 GLY A O 1
ATOM 1205 N N . VAL A 1 168 ? 3.039 -9.272 10.019 1.00 94.25 168 VAL A N 1
ATOM 1206 C CA . VAL A 1 168 ? 2.399 -9.122 8.694 1.00 94.25 168 VAL A CA 1
ATOM 1207 C C . VAL A 1 168 ? 3.429 -9.241 7.565 1.00 94.25 168 VAL A C 1
ATOM 1209 O O . VAL A 1 168 ? 3.213 -9.980 6.604 1.00 94.25 168 VAL A O 1
ATOM 1212 N N . ASN A 1 169 ? 4.581 -8.580 7.693 1.00 91.44 169 ASN A N 1
ATOM 1213 C CA . ASN A 1 169 ? 5.657 -8.679 6.707 1.00 91.44 169 ASN A CA 1
ATOM 1214 C C . ASN A 1 169 ? 6.274 -10.083 6.641 1.00 91.44 169 ASN A C 1
ATOM 1216 O O . ASN A 1 169 ? 6.596 -10.551 5.550 1.00 91.44 169 ASN A O 1
ATOM 1220 N N . LEU A 1 170 ? 6.378 -10.789 7.769 1.00 94.06 170 LEU A N 1
ATOM 1221 C CA . LEU A 1 170 ? 6.800 -12.192 7.793 1.00 94.06 170 LEU A CA 1
ATOM 1222 C C . LEU A 1 170 ? 5.787 -13.109 7.098 1.00 94.06 170 LEU A C 1
ATOM 1224 O O . LEU A 1 170 ? 6.201 -14.009 6.373 1.00 94.06 170 LEU A O 1
ATOM 1228 N N . VAL A 1 171 ? 4.480 -12.864 7.245 1.00 94.00 171 VAL A N 1
ATOM 1229 C CA . VAL A 1 171 ? 3.444 -13.599 6.498 1.00 94.00 171 VAL A CA 1
ATOM 1230 C C . VAL A 1 171 ? 3.587 -13.349 4.996 1.00 94.00 171 VAL A C 1
ATOM 1232 O O . VAL A 1 171 ? 3.605 -14.304 4.225 1.00 94.00 171 VAL A O 1
ATOM 1235 N N . ARG A 1 172 ? 3.769 -12.095 4.563 1.00 87.88 172 ARG A N 1
ATOM 1236 C CA . ARG A 1 172 ? 4.017 -11.773 3.143 1.00 87.88 172 ARG A CA 1
ATOM 1237 C C . ARG A 1 172 ? 5.275 -12.458 2.612 1.00 87.88 172 ARG A C 1
ATOM 1239 O O . ARG A 1 172 ? 5.269 -12.988 1.505 1.00 87.88 172 ARG A O 1
ATOM 1246 N N . PHE A 1 173 ? 6.342 -12.486 3.406 1.00 86.25 173 PHE A N 1
ATOM 1247 C CA . PHE A 1 173 ? 7.561 -13.206 3.056 1.00 86.25 173 PHE A CA 1
ATOM 1248 C C . PHE A 1 173 ? 7.314 -14.718 2.940 1.00 86.25 173 PHE A C 1
ATOM 1250 O O . PHE A 1 173 ? 7.738 -15.333 1.965 1.00 86.25 173 PHE A O 1
ATOM 1257 N N . ALA A 1 174 ? 6.565 -15.309 3.875 1.00 90.19 174 ALA A N 1
ATOM 1258 C CA . ALA A 1 174 ? 6.179 -16.716 3.820 1.00 90.19 174 ALA A CA 1
ATOM 1259 C C . ALA A 1 174 ? 5.343 -17.036 2.571 1.00 90.19 174 ALA A C 1
ATOM 1261 O O . ALA A 1 174 ? 5.583 -18.059 1.938 1.00 90.19 174 ALA A O 1
ATOM 1262 N N . VAL A 1 175 ? 4.433 -16.148 2.155 1.00 87.44 175 VAL A N 1
ATOM 1263 C CA . VAL A 1 175 ? 3.683 -16.288 0.893 1.00 87.44 175 VAL A CA 1
ATOM 1264 C C . VAL A 1 175 ? 4.626 -16.380 -0.308 1.00 87.44 175 VAL A C 1
ATOM 1266 O O . VAL A 1 175 ? 4.454 -17.261 -1.148 1.00 87.44 175 VAL A O 1
ATOM 1269 N N . VAL A 1 176 ? 5.657 -15.531 -0.376 1.00 83.19 176 VAL A N 1
ATOM 1270 C CA . VAL A 1 176 ? 6.664 -15.590 -1.450 1.00 83.19 176 VAL A CA 1
ATOM 1271 C C . VAL A 1 176 ? 7.443 -16.907 -1.411 1.00 83.19 176 VAL A C 1
ATOM 1273 O O . VAL A 1 176 ? 7.653 -17.521 -2.456 1.00 83.19 176 VAL A O 1
ATOM 1276 N N . LEU A 1 177 ? 7.837 -17.376 -0.223 1.00 86.69 177 LEU A N 1
ATOM 1277 C CA . LEU A 1 177 ? 8.524 -18.663 -0.074 1.00 86.69 177 LEU A CA 1
ATOM 1278 C C . LEU A 1 177 ? 7.651 -19.843 -0.512 1.00 86.69 177 LEU A C 1
ATOM 1280 O O . LEU A 1 177 ? 8.142 -20.746 -1.184 1.00 86.69 177 LEU A O 1
ATOM 1284 N N . VAL A 1 178 ? 6.361 -19.822 -0.170 1.00 87.88 178 VAL A N 1
ATOM 1285 C CA . VAL A 1 178 ? 5.392 -20.840 -0.596 1.00 87.88 178 VAL A CA 1
ATOM 1286 C C . VAL A 1 178 ? 5.162 -20.777 -2.106 1.00 87.88 178 VAL A C 1
ATOM 1288 O O . VAL A 1 178 ? 5.005 -21.820 -2.728 1.00 87.88 178 V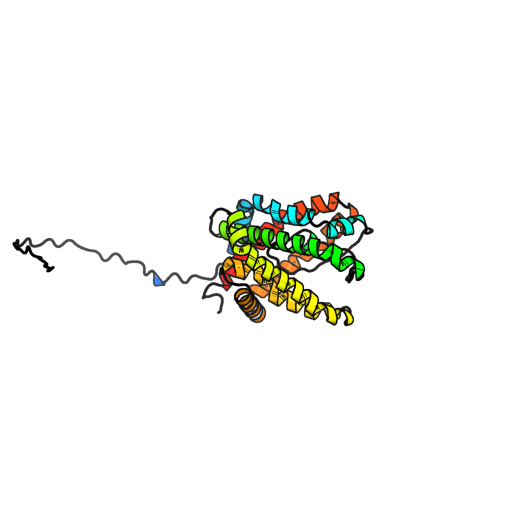AL A O 1
ATOM 1291 N N . ALA A 1 179 ? 5.189 -19.589 -2.715 1.00 80.50 179 ALA A N 1
ATOM 1292 C CA . ALA A 1 179 ? 5.054 -19.418 -4.160 1.00 80.50 179 ALA A CA 1
ATOM 1293 C C . ALA A 1 179 ? 6.294 -19.876 -4.956 1.00 80.50 179 ALA A C 1
ATOM 1295 O O . ALA A 1 179 ? 6.165 -20.285 -6.108 1.00 80.50 179 ALA A O 1
ATOM 1296 N N . LEU A 1 180 ? 7.488 -19.839 -4.355 1.00 84.00 180 LEU A N 1
ATOM 1297 C CA . LEU A 1 180 ? 8.763 -20.167 -5.002 1.00 84.00 180 LEU A CA 1
ATOM 1298 C C . LEU A 1 180 ? 8.799 -21.546 -5.699 1.00 84.00 180 LEU A C 1
ATOM 1300 O O . LEU A 1 180 ? 9.188 -21.581 -6.866 1.00 84.00 180 LEU A O 1
ATOM 1304 N N . PRO A 1 181 ? 8.373 -22.673 -5.088 1.00 84.69 181 PRO A N 1
ATOM 1305 C CA . PRO A 1 181 ? 8.337 -23.965 -5.784 1.00 84.69 181 PRO A CA 1
ATOM 1306 C C . PRO A 1 181 ? 7.426 -23.967 -7.022 1.00 84.69 181 PRO A C 1
ATOM 1308 O O . PRO A 1 181 ? 7.687 -24.703 -7.973 1.00 84.69 181 PRO A O 1
ATOM 1311 N N . PHE A 1 182 ? 6.396 -23.115 -7.059 1.00 83.00 182 PHE A N 1
ATOM 1312 C CA . PHE A 1 182 ? 5.496 -22.993 -8.208 1.00 83.00 182 PHE A CA 1
ATOM 1313 C C . PHE A 1 182 ? 6.112 -22.210 -9.374 1.00 83.00 182 PHE A C 1
ATOM 1315 O O . PHE A 1 182 ? 5.549 -22.232 -10.466 1.00 83.00 182 PHE A O 1
ATOM 1322 N N . ALA A 1 183 ? 7.274 -21.566 -9.199 1.00 81.19 183 ALA A N 1
ATOM 1323 C CA . ALA A 1 183 ? 7.978 -20.882 -10.287 1.00 81.19 183 ALA A CA 1
ATOM 1324 C C . ALA A 1 183 ? 8.345 -21.831 -11.446 1.00 81.19 183 ALA A C 1
ATOM 1326 O O . ALA A 1 183 ? 8.449 -21.401 -12.593 1.00 81.19 183 ALA A O 1
ATOM 1327 N N . LEU A 1 184 ? 8.464 -23.135 -11.168 1.00 86.00 184 LEU A N 1
ATOM 1328 C CA . LEU A 1 184 ? 8.679 -24.178 -12.176 1.00 86.00 184 LEU A CA 1
ATOM 1329 C C . LEU A 1 184 ? 7.479 -24.370 -13.120 1.00 86.00 184 LEU A C 1
ATOM 1331 O O . LEU A 1 184 ? 7.633 -24.953 -14.188 1.00 86.00 184 LEU A O 1
ATOM 1335 N N . LEU A 1 185 ? 6.292 -23.873 -12.754 1.00 84.88 185 LEU A N 1
ATOM 1336 C CA . LEU A 1 185 ? 5.069 -23.986 -13.554 1.00 84.88 185 LEU A CA 1
ATOM 1337 C C . LEU A 1 185 ? 4.943 -22.889 -14.627 1.00 84.88 185 LEU A C 1
ATOM 1339 O O . LEU A 1 185 ? 3.913 -22.793 -15.300 1.00 84.88 185 LEU A O 1
ATOM 1343 N N . GLY A 1 186 ? 5.961 -22.036 -14.784 1.00 82.81 186 GLY A N 1
ATOM 1344 C CA . GLY A 1 186 ? 5.933 -20.928 -15.737 1.00 82.81 186 GLY A CA 1
ATOM 1345 C C . GLY A 1 186 ? 4.759 -19.979 -15.446 1.00 82.81 186 GLY A C 1
ATOM 1346 O O . GLY A 1 186 ? 4.566 -19.608 -14.289 1.00 82.81 186 GLY A O 1
ATOM 1347 N N . PRO A 1 187 ? 3.934 -19.599 -16.441 1.00 81.12 187 PRO A N 1
ATOM 1348 C CA . PRO A 1 187 ? 2.812 -18.673 -16.241 1.00 81.12 187 PRO A CA 1
ATOM 1349 C C . PRO A 1 187 ? 1.776 -19.124 -15.197 1.00 81.12 187 PRO A C 1
ATOM 1351 O O . PRO A 1 187 ? 1.107 -18.285 -14.597 1.00 81.12 187 PRO A O 1
ATOM 1354 N N . LEU A 1 188 ? 1.649 -20.432 -14.938 1.00 83.06 188 LEU A N 1
ATOM 1355 C CA . LEU A 1 188 ? 0.707 -20.957 -13.942 1.00 83.06 188 LEU A CA 1
ATOM 1356 C C . LEU A 1 188 ? 1.077 -20.578 -12.500 1.00 83.06 188 LEU A C 1
ATOM 1358 O O . LEU A 1 188 ? 0.206 -20.641 -11.635 1.00 83.06 188 LEU A O 1
ATOM 1362 N N . VAL A 1 189 ? 2.311 -20.118 -12.239 1.00 82.75 189 VAL A N 1
ATOM 1363 C CA . VAL A 1 189 ? 2.727 -19.566 -10.932 1.00 82.75 189 VAL A CA 1
ATOM 1364 C C . VAL A 1 189 ? 1.835 -18.407 -10.475 1.00 82.75 189 VAL A C 1
ATOM 1366 O O . VAL A 1 189 ? 1.700 -18.154 -9.279 1.00 82.75 189 VAL A O 1
ATOM 1369 N N . LEU A 1 190 ? 1.178 -17.723 -11.416 1.00 81.69 190 LEU A N 1
ATOM 1370 C CA . LEU A 1 190 ? 0.264 -16.630 -11.114 1.00 81.69 190 LEU A CA 1
ATOM 1371 C C . LEU A 1 190 ? -0.915 -17.092 -10.256 1.00 81.69 190 LEU A C 1
ATOM 1373 O O . LEU A 1 190 ? -1.322 -16.351 -9.374 1.00 81.69 190 LEU A O 1
ATOM 1377 N N . LEU A 1 191 ? -1.434 -18.310 -10.441 1.00 86.88 191 LEU A N 1
ATOM 1378 C CA . LEU A 1 191 ? -2.593 -18.795 -9.683 1.00 86.88 191 LEU A CA 1
ATOM 1379 C C . LEU A 1 191 ? -2.335 -18.879 -8.166 1.00 86.88 191 LEU A C 1
ATOM 1381 O O . LEU A 1 191 ? -3.091 -18.259 -7.415 1.00 86.88 191 LEU A O 1
ATOM 1385 N N . PRO A 1 192 ? -1.288 -19.576 -7.673 1.00 86.19 192 PRO A N 1
ATOM 1386 C CA . PRO A 1 192 ? -0.998 -19.610 -6.242 1.00 86.19 192 PRO A CA 1
ATOM 1387 C C . PRO A 1 192 ? -0.572 -18.242 -5.699 1.00 86.19 192 PRO A C 1
ATOM 1389 O O . PRO A 1 192 ? -0.962 -17.896 -4.588 1.00 86.19 192 PRO A O 1
ATOM 1392 N N . VAL A 1 193 ? 0.168 -17.434 -6.469 1.00 83.88 193 VAL A N 1
ATOM 1393 C CA . VAL A 1 193 ? 0.556 -16.075 -6.047 1.00 83.88 193 VAL A CA 1
ATOM 1394 C C . VAL A 1 193 ? -0.674 -15.183 -5.877 1.00 83.88 193 VAL A C 1
ATOM 1396 O O . VAL A 1 193 ? -0.801 -14.509 -4.855 1.00 83.88 193 VAL A O 1
ATOM 1399 N N . LEU A 1 194 ? -1.600 -15.206 -6.840 1.00 87.69 194 LEU A N 1
ATOM 1400 C CA . LEU A 1 194 ? -2.839 -14.439 -6.767 1.00 87.69 194 LEU A CA 1
ATOM 1401 C C . LEU A 1 194 ? -3.732 -14.940 -5.636 1.00 87.69 194 LEU A C 1
ATOM 1403 O O . LEU A 1 194 ? -4.260 -14.125 -4.892 1.00 87.69 194 LEU A O 1
ATOM 1407 N N . GLY A 1 195 ? -3.870 -16.257 -5.475 1.00 91.88 195 GLY A N 1
ATOM 1408 C CA . GLY A 1 195 ? -4.670 -16.846 -4.404 1.00 91.88 195 GLY A CA 1
ATOM 1409 C C . GLY A 1 195 ? -4.141 -16.478 -3.019 1.00 91.88 195 GLY A C 1
ATOM 1410 O O . GLY A 1 195 ? -4.882 -15.960 -2.190 1.00 91.88 195 GLY A O 1
ATOM 1411 N N . LEU A 1 196 ? -2.845 -16.676 -2.769 1.00 91.19 196 LEU A N 1
ATOM 1412 C CA . LEU A 1 196 ? -2.233 -16.351 -1.478 1.00 91.19 196 LEU A CA 1
ATOM 1413 C C . LEU A 1 196 ? -2.210 -14.841 -1.213 1.00 91.19 196 LEU A C 1
ATOM 1415 O O . LEU A 1 196 ? -2.463 -14.412 -0.087 1.00 91.19 196 LEU A O 1
ATOM 1419 N N . GLY A 1 197 ? -1.943 -14.030 -2.240 1.00 90.00 197 GLY A N 1
ATOM 1420 C CA . GLY A 1 197 ? -2.023 -12.574 -2.148 1.00 90.00 197 GLY A CA 1
ATOM 1421 C C . GLY A 1 197 ? -3.439 -12.111 -1.811 1.00 90.00 197 GLY A C 1
ATOM 1422 O O . GLY A 1 197 ? -3.617 -11.324 -0.885 1.00 90.00 197 GLY A O 1
ATOM 1423 N N . TYR A 1 198 ? -4.444 -12.675 -2.484 1.00 93.88 198 TYR A N 1
ATOM 1424 C CA . TYR A 1 198 ? -5.851 -12.390 -2.229 1.00 93.88 198 TYR A CA 1
ATOM 1425 C C . TYR A 1 198 ? -6.251 -12.739 -0.796 1.00 93.88 198 TYR A C 1
ATOM 1427 O O . TYR A 1 198 ? -6.870 -11.920 -0.141 1.00 93.88 198 TYR A O 1
ATOM 1435 N N . LEU A 1 199 ? -5.846 -13.897 -0.270 1.00 95.75 199 LEU A N 1
ATOM 1436 C CA . LEU A 1 199 ? -6.177 -14.305 1.102 1.00 95.75 199 LEU A CA 1
ATOM 1437 C C . LEU A 1 199 ? -5.533 -13.416 2.181 1.00 95.75 199 LEU A C 1
ATOM 1439 O O . LEU A 1 199 ? -6.041 -13.327 3.302 1.00 95.75 199 LEU A O 1
ATOM 1443 N N . THR A 1 200 ? -4.392 -12.792 1.872 1.00 94.75 200 THR A N 1
ATOM 1444 C CA . THR A 1 200 ? -3.546 -12.122 2.871 1.00 94.75 200 THR A CA 1
ATOM 1445 C C . THR A 1 200 ? -3.505 -10.600 2.764 1.00 94.75 200 THR A C 1
ATOM 1447 O O . THR A 1 200 ? -2.958 -9.944 3.653 1.00 94.75 200 THR A O 1
ATOM 1450 N N . TYR A 1 201 ? -4.088 -9.990 1.730 1.00 94.50 201 TYR A N 1
ATOM 1451 C CA . TYR A 1 201 ? -3.964 -8.540 1.556 1.00 94.50 201 TYR A CA 1
ATOM 1452 C C . TYR A 1 201 ? -4.673 -7.744 2.664 1.00 94.50 201 TYR A C 1
ATOM 1454 O O . TYR A 1 201 ? -4.259 -6.629 2.984 1.00 94.50 201 TYR A O 1
ATOM 1462 N N . GLY A 1 202 ? -5.717 -8.315 3.274 1.00 95.50 202 GLY A N 1
ATOM 1463 C CA . GLY A 1 202 ? -6.493 -7.678 4.340 1.00 95.50 202 GLY A CA 1
ATOM 1464 C C . GLY A 1 202 ? -5.764 -7.540 5.679 1.00 95.50 202 GLY A C 1
ATOM 1465 O O . GLY A 1 202 ? -6.161 -6.718 6.502 1.00 95.50 202 GLY A O 1
ATOM 1466 N N . LEU A 1 203 ? -4.673 -8.285 5.892 1.00 96.00 203 LEU A N 1
ATOM 1467 C CA . LEU A 1 203 ? -3.958 -8.362 7.173 1.00 96.00 203 LEU A CA 1
ATOM 1468 C C . LEU A 1 203 ? -3.659 -7.009 7.840 1.00 96.00 203 LEU A C 1
ATOM 1470 O O . LEU A 1 203 ? -4.032 -6.850 9.002 1.00 96.00 203 LEU A O 1
ATOM 1474 N N . PRO A 1 204 ? -2.980 -6.046 7.181 1.00 96.38 204 PRO A N 1
ATOM 1475 C CA . PRO A 1 204 ? -2.631 -4.781 7.826 1.00 96.38 204 PRO A CA 1
ATOM 1476 C C . PRO A 1 204 ? -3.868 -3.976 8.236 1.00 96.38 204 PRO A C 1
ATOM 1478 O O . PRO A 1 204 ? -3.823 -3.268 9.238 1.00 96.38 204 PRO A O 1
ATOM 1481 N N . PHE A 1 205 ? -4.969 -4.095 7.489 1.00 97.31 205 PHE A N 1
ATOM 1482 C CA . PHE A 1 205 ? -6.204 -3.372 7.765 1.00 97.31 205 PHE A CA 1
ATOM 1483 C C . PHE A 1 205 ? -6.946 -3.985 8.945 1.00 97.31 205 PHE A C 1
ATOM 1485 O O . PHE A 1 205 ? -7.214 -3.273 9.904 1.00 97.31 205 PHE A O 1
ATOM 1492 N N . VAL A 1 206 ? -7.201 -5.296 8.916 1.00 97.38 206 VAL A N 1
ATOM 1493 C CA . VAL A 1 206 ? -7.872 -6.016 10.011 1.00 97.38 206 VAL A CA 1
ATOM 1494 C C . VAL A 1 206 ? -7.120 -5.824 11.326 1.00 97.38 206 VAL A C 1
ATOM 1496 O O . VAL A 1 206 ? -7.711 -5.485 12.345 1.00 97.38 206 VAL A O 1
ATOM 1499 N N . LEU A 1 207 ? -5.793 -5.974 11.296 1.00 97.31 207 LEU A N 1
ATOM 1500 C CA . LEU A 1 207 ? -4.942 -5.830 12.476 1.00 97.31 207 LEU A CA 1
ATOM 1501 C C . LEU A 1 207 ? -5.092 -4.462 13.147 1.00 97.31 207 LEU A C 1
ATOM 1503 O O . LEU A 1 207 ? -5.088 -4.387 14.373 1.00 97.31 207 LEU A O 1
ATOM 1507 N N . VAL A 1 208 ? -5.184 -3.390 12.358 1.00 97.19 208 VAL A N 1
ATOM 1508 C CA . VAL A 1 208 ? -5.286 -2.016 12.871 1.00 97.19 208 VAL A CA 1
ATOM 1509 C C . VAL A 1 208 ? -6.725 -1.656 13.227 1.00 97.19 208 VAL A C 1
ATOM 1511 O O . VAL A 1 208 ? -6.948 -1.022 14.253 1.00 97.19 208 VAL A O 1
ATOM 1514 N N . VAL A 1 209 ? -7.689 -2.046 12.393 1.00 96.44 209 VAL A N 1
ATOM 1515 C CA . VAL A 1 209 ? -9.111 -1.726 12.565 1.00 96.44 209 VAL A CA 1
ATOM 1516 C C . VAL A 1 209 ? -9.698 -2.436 13.778 1.00 96.44 209 VAL A C 1
ATOM 1518 O O . VAL A 1 209 ? -10.399 -1.809 14.564 1.00 96.44 209 VAL A O 1
ATOM 1521 N N . GLU A 1 210 ? -9.401 -3.723 13.939 1.00 96.12 210 GLU A N 1
ATOM 1522 C CA . GLU A 1 210 ? -9.930 -4.538 15.036 1.00 96.12 210 GLU A CA 1
ATOM 1523 C C . GLU A 1 210 ? -8.980 -4.575 16.248 1.00 96.12 210 GLU A C 1
ATOM 1525 O O . GLU A 1 210 ? -9.310 -5.158 17.275 1.00 96.12 210 GLU A O 1
ATOM 1530 N N . ASP A 1 211 ? -7.791 -3.964 16.143 1.00 96.50 211 ASP A N 1
ATOM 1531 C CA . ASP A 1 211 ? -6.722 -3.990 17.157 1.00 96.50 211 ASP A CA 1
ATOM 1532 C C . ASP A 1 211 ? -6.344 -5.409 17.635 1.00 96.50 211 ASP A C 1
ATOM 1534 O O . ASP A 1 211 ? -6.012 -5.655 18.797 1.00 96.50 211 ASP A O 1
ATOM 1538 N N . VAL A 1 212 ? -6.353 -6.370 16.714 1.00 96.81 212 VAL A N 1
ATOM 1539 C CA . VAL A 1 212 ? -6.082 -7.782 17.011 1.00 96.81 212 VAL A CA 1
ATOM 1540 C C . VAL A 1 212 ? -4.629 -8.188 16.729 1.00 96.81 212 VAL A C 1
ATOM 1542 O O . VAL A 1 212 ? -3.828 -7.460 16.137 1.00 96.81 212 VAL A O 1
ATOM 1545 N N . GLY A 1 213 ? -4.254 -9.387 17.183 1.00 97.06 213 GLY A N 1
ATOM 1546 C CA . GLY A 1 213 ? -2.970 -10.010 16.852 1.00 97.06 213 GLY A CA 1
ATOM 1547 C C . GLY A 1 213 ? -2.918 -10.557 15.418 1.00 97.06 213 GLY A C 1
ATOM 1548 O O . GLY A 1 213 ? -3.945 -10.784 14.786 1.00 97.06 213 GLY A O 1
ATOM 1549 N N . VAL A 1 214 ? -1.709 -10.843 14.920 1.00 97.25 214 VAL A N 1
ATOM 1550 C CA . VAL A 1 214 ? -1.465 -11.289 13.528 1.00 97.25 214 VAL A CA 1
ATOM 1551 C C . VAL A 1 214 ? -2.229 -12.568 13.171 1.00 97.25 214 VAL A C 1
ATOM 1553 O O . VAL A 1 214 ? -2.775 -12.661 12.078 1.00 97.25 214 VAL A O 1
ATOM 1556 N N . GLY A 1 215 ? -2.300 -13.544 14.084 1.00 97.12 215 GLY A N 1
ATOM 1557 C CA . GLY A 1 215 ? -3.016 -14.802 13.837 1.00 97.12 215 GLY A CA 1
ATOM 1558 C C . GLY A 1 215 ? -4.527 -14.608 13.686 1.00 97.12 215 GLY A C 1
ATOM 1559 O O . GLY A 1 215 ? -5.124 -15.136 12.752 1.00 97.12 215 GLY A O 1
ATOM 1560 N N . ALA A 1 216 ? -5.126 -13.790 14.556 1.00 97.12 216 ALA A N 1
ATOM 1561 C CA . ALA A 1 216 ? -6.539 -13.429 14.458 1.00 97.12 216 ALA A CA 1
ATOM 1562 C C . ALA A 1 216 ? -6.815 -12.619 13.181 1.00 97.12 216 ALA A C 1
ATOM 1564 O O . ALA A 1 216 ? -7.740 -12.947 12.444 1.00 97.12 216 ALA A O 1
ATOM 1565 N N . ALA A 1 217 ? -5.952 -11.647 12.859 1.00 97.25 217 ALA A N 1
ATOM 1566 C CA . ALA A 1 217 ? -6.055 -10.862 11.630 1.00 97.25 217 ALA A CA 1
ATOM 1567 C C . ALA A 1 217 ? -5.959 -11.728 10.364 1.00 97.25 217 ALA A C 1
ATOM 1569 O O . ALA A 1 217 ? -6.691 -11.503 9.404 1.00 97.25 217 ALA A O 1
ATOM 1570 N N . LEU A 1 218 ? -5.081 -12.737 10.361 1.00 97.25 218 LEU A N 1
ATOM 1571 C CA . LEU A 1 218 ? -4.953 -13.682 9.254 1.00 97.25 218 LEU A CA 1
ATOM 1572 C C . LEU A 1 218 ? -6.200 -14.556 9.120 1.00 97.25 218 LEU A C 1
ATOM 1574 O O . LEU A 1 218 ? -6.734 -14.674 8.021 1.00 97.25 218 LEU A O 1
ATOM 1578 N N . SER A 1 219 ? -6.689 -15.125 10.225 1.00 97.56 219 SER A N 1
ATOM 1579 C CA . SER A 1 219 ? -7.921 -15.922 10.224 1.00 97.56 219 SER A CA 1
ATOM 1580 C C . SER A 1 219 ? -9.109 -15.120 9.697 1.00 97.56 219 SER A C 1
ATOM 1582 O O . SER A 1 219 ? -9.894 -15.636 8.903 1.00 97.56 219 SER A O 1
ATOM 1584 N N . ARG A 1 220 ? -9.234 -13.856 10.116 1.00 96.75 220 ARG A N 1
ATOM 1585 C CA . ARG A 1 220 ? -10.311 -12.973 9.673 1.00 96.75 220 ARG A CA 1
ATOM 1586 C C . ARG A 1 220 ? -10.157 -12.582 8.205 1.00 96.75 220 ARG A C 1
ATOM 1588 O O . ARG A 1 220 ? -11.100 -12.767 7.452 1.00 96.75 220 ARG A O 1
ATOM 1595 N N . SER A 1 221 ? -8.959 -12.186 7.765 1.00 96.50 221 SER A N 1
ATOM 1596 C CA . SER A 1 221 ? -8.683 -11.895 6.347 1.00 96.50 221 SER A CA 1
ATOM 1597 C C . SER A 1 221 ? -9.000 -13.087 5.438 1.00 96.50 221 SER A C 1
ATOM 1599 O O . SER A 1 221 ? -9.570 -12.895 4.371 1.00 96.50 221 SER A O 1
ATOM 1601 N N . VAL A 1 222 ? -8.676 -14.318 5.853 1.00 97.06 222 VAL A N 1
ATOM 1602 C CA . VAL A 1 222 ? -9.024 -15.537 5.101 1.00 97.06 222 VAL A CA 1
ATOM 1603 C C . VAL A 1 222 ? -10.536 -15.755 5.076 1.00 97.06 222 VAL A C 1
ATOM 1605 O O . VAL A 1 222 ? -11.082 -16.059 4.019 1.00 97.06 222 VAL A O 1
ATOM 1608 N N . SER A 1 223 ? -11.216 -15.580 6.213 1.00 96.81 223 SER A N 1
ATOM 1609 C CA . SER A 1 223 ? -12.677 -15.682 6.294 1.00 96.81 223 SER A CA 1
ATOM 1610 C C . SER A 1 223 ? -13.362 -14.687 5.354 1.00 96.81 223 SER A C 1
ATOM 1612 O O . SER A 1 223 ? -14.214 -15.084 4.562 1.00 96.81 223 SER A O 1
ATOM 1614 N N . ASP A 1 224 ? -12.945 -13.420 5.384 1.00 96.19 224 ASP A N 1
ATOM 1615 C CA . ASP A 1 224 ? -13.484 -12.360 4.527 1.00 96.19 224 ASP A CA 1
ATOM 1616 C C . ASP A 1 224 ? -13.175 -12.627 3.046 1.00 96.19 224 ASP A C 1
ATOM 1618 O O . ASP A 1 224 ? -14.026 -12.434 2.179 1.00 96.19 224 ASP A O 1
ATOM 1622 N N . ALA A 1 225 ? -11.980 -13.140 2.742 1.00 95.94 225 ALA A N 1
ATOM 1623 C CA . ALA A 1 225 ? -11.588 -13.501 1.386 1.00 95.94 225 ALA A CA 1
ATOM 1624 C C . ALA A 1 225 ? -12.438 -14.646 0.812 1.00 95.94 225 ALA A C 1
ATOM 1626 O O . ALA A 1 225 ? -12.849 -14.575 -0.350 1.00 95.94 225 ALA A O 1
ATOM 1627 N N . VAL A 1 226 ? -12.720 -15.681 1.612 1.00 97.12 226 VAL A N 1
ATOM 1628 C CA . VAL A 1 226 ? -13.563 -16.824 1.217 1.00 97.12 226 VAL A CA 1
ATOM 1629 C C . VAL A 1 226 ? -15.030 -16.414 1.085 1.00 97.12 226 VAL A C 1
ATOM 1631 O O . VAL A 1 226 ? -15.690 -16.844 0.141 1.00 97.12 226 VAL A O 1
ATOM 1634 N N . ALA A 1 227 ? -15.530 -15.558 1.980 1.00 95.00 227 ALA A N 1
ATOM 1635 C CA . ALA A 1 227 ? -16.868 -14.976 1.864 1.00 95.00 227 ALA A CA 1
ATOM 1636 C C . ALA A 1 227 ? -16.994 -14.064 0.626 1.00 95.00 227 ALA A C 1
ATOM 1638 O O . ALA A 1 227 ? -18.055 -13.972 0.007 1.00 95.00 227 ALA A O 1
ATOM 1639 N N . GLY A 1 228 ? -15.900 -13.408 0.230 1.00 92.06 228 GLY A N 1
ATOM 1640 C CA . GLY A 1 228 ? -15.840 -12.541 -0.938 1.00 92.06 228 GLY A CA 1
ATOM 1641 C C . GLY A 1 228 ? -16.524 -11.196 -0.691 1.00 92.06 228 GLY A C 1
ATOM 1642 O O . GLY A 1 228 ? -16.058 -10.381 0.102 1.00 92.06 228 GLY A O 1
ATOM 1643 N N . GLY A 1 229 ? -17.595 -10.903 -1.434 1.00 92.25 229 GLY A N 1
ATOM 1644 C CA . GLY A 1 229 ? -18.411 -9.704 -1.208 1.00 92.25 229 GLY A CA 1
ATOM 1645 C C . GLY A 1 229 ? -17.617 -8.381 -1.260 1.00 92.25 229 GLY A C 1
ATOM 1646 O O . GLY A 1 229 ? -16.919 -8.128 -2.250 1.00 92.25 229 GLY A O 1
ATOM 1647 N N . PRO A 1 230 ? -17.723 -7.502 -0.241 1.00 91.94 230 PRO A N 1
ATOM 1648 C CA . PRO A 1 230 ? -16.982 -6.238 -0.191 1.00 91.94 230 PRO A CA 1
ATOM 1649 C C . PRO A 1 230 ? -15.457 -6.404 -0.254 1.00 91.94 230 PRO A C 1
ATOM 1651 O O . PRO A 1 230 ? -14.793 -5.549 -0.839 1.00 91.94 230 PRO A O 1
ATOM 1654 N N . TYR A 1 231 ? -14.916 -7.504 0.282 1.00 94.12 231 TYR A N 1
ATOM 1655 C CA . TYR A 1 231 ? -13.489 -7.828 0.212 1.00 94.12 231 TYR A CA 1
ATOM 1656 C C . TYR A 1 231 ? -13.066 -8.037 -1.250 1.00 94.12 231 TYR A C 1
ATOM 1658 O O . TYR A 1 231 ? -12.251 -7.290 -1.791 1.00 94.12 231 TYR A O 1
ATOM 1666 N N . ALA A 1 232 ? -13.730 -8.964 -1.950 1.00 94.88 232 ALA A N 1
ATOM 1667 C CA . ALA A 1 232 ? -13.475 -9.229 -3.368 1.00 94.88 232 ALA A CA 1
ATOM 1668 C C . ALA A 1 232 ? -13.648 -7.977 -4.242 1.00 94.88 232 ALA A C 1
ATOM 1670 O O . ALA A 1 232 ? -12.797 -7.682 -5.083 1.00 94.88 232 ALA A O 1
ATOM 1671 N N . ARG A 1 233 ? -14.722 -7.205 -4.025 1.00 94.62 233 ARG A N 1
ATOM 1672 C CA . ARG A 1 233 ? -14.994 -5.969 -4.778 1.00 94.62 233 ARG A CA 1
ATOM 1673 C C . ARG A 1 233 ? -13.892 -4.932 -4.591 1.00 94.62 233 ARG A C 1
ATOM 1675 O O . ARG A 1 233 ? -13.481 -4.327 -5.576 1.00 94.62 233 ARG A O 1
ATOM 1682 N N . PHE A 1 234 ? -13.398 -4.743 -3.367 1.00 93.81 234 PHE A N 1
ATOM 1683 C CA . PHE A 1 234 ? -12.296 -3.822 -3.100 1.00 93.81 234 PHE A CA 1
ATOM 1684 C C . PHE A 1 234 ? -11.006 -4.269 -3.797 1.00 93.81 234 PHE A C 1
ATOM 1686 O O . PHE A 1 234 ? -10.393 -3.471 -4.506 1.00 93.81 234 PHE A O 1
ATOM 1693 N N . GLY A 1 235 ? -10.634 -5.547 -3.663 1.00 92.44 235 GLY A N 1
ATOM 1694 C CA . GLY A 1 235 ? -9.458 -6.104 -4.331 1.00 92.44 235 GLY A CA 1
ATOM 1695 C C . GLY A 1 235 ? -9.522 -5.958 -5.855 1.00 92.44 235 GLY A C 1
ATOM 1696 O O . GLY A 1 235 ? -8.588 -5.444 -6.465 1.00 92.44 235 GLY A O 1
ATOM 1697 N N . VAL A 1 236 ? -10.644 -6.332 -6.477 1.00 93.06 236 VAL A N 1
ATOM 1698 C CA . VAL A 1 236 ? -10.836 -6.217 -7.934 1.00 93.06 236 VAL A CA 1
ATOM 1699 C C . VAL A 1 236 ? -10.840 -4.757 -8.388 1.00 93.06 236 VAL A C 1
ATOM 1701 O O . VAL A 1 236 ? -10.164 -4.427 -9.359 1.00 93.06 236 VAL A O 1
ATOM 1704 N N . ALA A 1 237 ? -11.549 -3.865 -7.689 1.00 92.19 237 ALA A N 1
ATOM 1705 C CA . ALA A 1 237 ? -11.567 -2.444 -8.029 1.00 92.19 237 ALA A CA 1
ATOM 1706 C C . ALA A 1 237 ? -10.163 -1.826 -7.958 1.00 92.19 237 ALA A C 1
ATOM 1708 O O . ALA A 1 237 ? -9.786 -1.067 -8.848 1.00 92.19 237 ALA A O 1
ATOM 1709 N N . TYR A 1 238 ? -9.366 -2.197 -6.951 1.00 90.56 238 TYR A N 1
ATOM 1710 C CA . TYR A 1 238 ? -7.972 -1.774 -6.838 1.00 90.56 238 TYR A CA 1
ATOM 1711 C C . TYR A 1 238 ? -7.118 -2.274 -8.012 1.00 90.56 238 TYR A C 1
ATOM 1713 O O . TYR A 1 238 ? -6.417 -1.481 -8.642 1.00 90.56 238 TYR A O 1
ATOM 1721 N N . LEU A 1 239 ? -7.226 -3.564 -8.352 1.00 89.25 239 LEU A N 1
ATOM 1722 C CA . LEU A 1 239 ? -6.492 -4.173 -9.467 1.00 89.25 239 LEU A CA 1
ATOM 1723 C C . LEU A 1 239 ? -6.844 -3.540 -10.823 1.00 89.25 239 LEU A C 1
ATOM 1725 O O . LEU A 1 239 ? -5.973 -3.349 -11.670 1.00 89.25 239 LEU A O 1
ATOM 1729 N N . LEU A 1 240 ? -8.110 -3.180 -11.033 1.00 90.00 240 LEU A N 1
ATOM 1730 C CA . LEU A 1 240 ? -8.535 -2.478 -12.243 1.00 90.00 240 LEU A CA 1
ATOM 1731 C C . LEU A 1 240 ? -8.039 -1.028 -12.255 1.00 90.00 240 LEU A C 1
ATOM 1733 O O . LEU A 1 240 ? -7.534 -0.557 -13.274 1.00 90.00 240 LEU A O 1
ATOM 1737 N N . ALA A 1 241 ? -8.127 -0.330 -11.120 1.00 88.69 241 ALA A N 1
ATOM 1738 C CA . ALA A 1 241 ? -7.690 1.058 -10.995 1.00 88.69 241 ALA A CA 1
ATOM 1739 C C . ALA A 1 241 ? -6.176 1.227 -11.200 1.00 88.69 241 ALA A C 1
ATOM 1741 O O . ALA A 1 241 ? -5.737 2.265 -11.694 1.00 88.69 241 ALA A O 1
ATOM 1742 N N . MET A 1 242 ? -5.369 0.218 -10.855 1.00 84.75 242 MET A N 1
ATOM 1743 C CA . MET A 1 242 ? -3.913 0.284 -11.000 1.00 84.75 242 MET A CA 1
ATOM 1744 C C . MET A 1 242 ? -3.400 -0.031 -12.411 1.00 84.75 242 MET A C 1
ATOM 1746 O O . MET A 1 242 ? -2.249 0.289 -12.702 1.00 84.75 242 MET A O 1
ATOM 1750 N N . PHE A 1 243 ? -4.224 -0.607 -13.294 1.00 83.75 243 PHE A N 1
ATOM 1751 C CA . PHE A 1 243 ? -3.778 -1.097 -14.601 1.00 83.75 243 PHE A CA 1
ATOM 1752 C C . PHE A 1 243 ? -3.135 -0.001 -15.467 1.00 83.75 243 PHE A C 1
ATOM 1754 O O . PHE A 1 243 ? -1.981 -0.119 -15.880 1.00 83.75 243 PHE A O 1
ATOM 1761 N N . VAL A 1 244 ? -3.860 1.098 -15.704 1.00 85.31 244 VAL A N 1
ATOM 1762 C CA . VAL A 1 244 ? -3.373 2.212 -16.538 1.00 85.31 244 VAL A CA 1
ATOM 1763 C C . VAL A 1 244 ? -2.215 2.964 -15.865 1.00 85.31 244 VAL A C 1
ATOM 1765 O O . VAL A 1 244 ? -1.187 3.156 -16.521 1.00 85.31 244 VAL A O 1
ATOM 1768 N N . PRO A 1 245 ? -2.302 3.349 -14.571 1.00 87.81 245 PRO A N 1
ATOM 1769 C CA . PRO A 1 245 ? -1.186 3.995 -13.885 1.00 87.81 245 PRO A CA 1
ATOM 1770 C C . PRO A 1 245 ? 0.089 3.156 -13.876 1.00 87.81 245 PRO A C 1
ATOM 1772 O O . PRO A 1 245 ? 1.167 3.723 -14.012 1.00 87.81 245 PRO A O 1
ATOM 1775 N N . SER A 1 246 ? -0.014 1.828 -13.749 1.00 87.25 246 SER A N 1
ATOM 1776 C CA . SER A 1 246 ? 1.155 0.946 -13.694 1.00 87.25 246 SER A CA 1
ATOM 1777 C C . SER A 1 246 ? 1.983 1.003 -14.976 1.00 87.25 246 SER A C 1
ATOM 1779 O O . SER A 1 246 ? 3.202 1.179 -14.917 1.00 87.25 246 SER A O 1
ATOM 1781 N N . PHE A 1 247 ? 1.324 0.933 -16.134 1.00 87.44 247 PHE A N 1
ATOM 1782 C CA . PHE A 1 247 ? 2.008 1.026 -17.420 1.00 87.44 247 PHE A CA 1
ATOM 1783 C C . PHE A 1 247 ? 2.716 2.379 -17.582 1.00 87.44 247 PHE A C 1
ATOM 1785 O O . PHE A 1 247 ? 3.911 2.435 -17.876 1.00 87.44 247 PHE A O 1
ATOM 1792 N N . VAL A 1 248 ? 1.994 3.475 -17.323 1.00 89.31 248 VAL A N 1
ATOM 1793 C CA . VAL A 1 248 ? 2.526 4.841 -17.456 1.00 89.31 248 VAL A CA 1
ATOM 1794 C C . VAL A 1 248 ? 3.695 5.074 -16.497 1.00 89.31 248 VAL A C 1
ATOM 1796 O O . VAL A 1 248 ? 4.742 5.570 -16.911 1.00 89.31 248 VAL A O 1
ATOM 1799 N N . LEU A 1 249 ? 3.546 4.687 -15.228 1.00 90.62 249 LEU A N 1
ATOM 1800 C CA . LEU A 1 249 ? 4.590 4.839 -14.217 1.00 90.62 249 LEU A CA 1
ATOM 1801 C C . LEU A 1 249 ? 5.832 4.022 -14.561 1.00 90.62 249 LEU A C 1
ATOM 1803 O O . LEU A 1 249 ? 6.937 4.526 -14.387 1.00 90.62 249 LEU A O 1
ATOM 1807 N N . THR A 1 250 ? 5.675 2.803 -15.079 1.00 89.25 250 THR A N 1
ATOM 1808 C CA . THR A 1 250 ? 6.817 1.963 -15.460 1.00 89.25 250 THR A CA 1
ATOM 1809 C C . THR A 1 250 ? 7.634 2.625 -16.567 1.00 89.25 250 THR A C 1
ATOM 1811 O O . THR A 1 250 ? 8.839 2.814 -16.403 1.00 89.25 250 THR A O 1
ATOM 1814 N N . VAL A 1 251 ? 6.975 3.097 -17.631 1.00 88.25 251 VAL A N 1
ATOM 1815 C CA . VAL A 1 251 ? 7.642 3.803 -18.737 1.00 88.25 251 VAL A CA 1
ATOM 1816 C C . VAL A 1 251 ? 8.354 5.068 -18.249 1.00 88.25 251 VAL A C 1
ATOM 1818 O O . VAL A 1 251 ? 9.498 5.316 -18.625 1.00 88.25 251 VAL A O 1
ATOM 1821 N N . VAL A 1 252 ? 7.713 5.866 -17.390 1.00 90.44 252 VAL A N 1
ATOM 1822 C CA . VAL A 1 252 ? 8.307 7.107 -16.866 1.00 90.44 252 VAL A CA 1
ATOM 1823 C C . VAL A 1 252 ? 9.508 6.814 -15.966 1.00 90.44 252 VAL A C 1
ATOM 1825 O O . VAL A 1 252 ? 10.560 7.434 -16.130 1.00 90.44 252 VAL A O 1
ATOM 1828 N N . VAL A 1 253 ? 9.378 5.872 -15.030 1.00 91.44 253 VAL A N 1
ATOM 1829 C CA . VAL A 1 253 ? 10.427 5.554 -14.052 1.00 91.44 253 VAL A CA 1
ATOM 1830 C C . VAL A 1 253 ? 11.657 4.968 -14.736 1.00 91.44 253 VAL A C 1
ATOM 1832 O O . VAL A 1 253 ? 12.758 5.474 -14.527 1.00 91.44 253 VAL A O 1
ATOM 1835 N N . TYR A 1 254 ? 11.485 3.965 -15.600 1.00 89.12 254 TYR A N 1
ATOM 1836 C CA . TYR A 1 254 ? 12.610 3.364 -16.32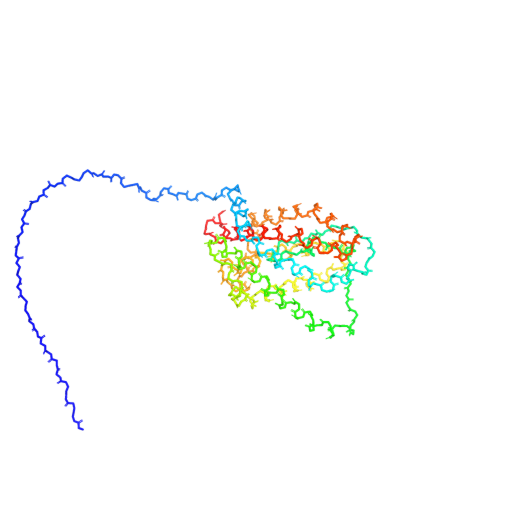3 1.00 89.12 254 TYR A CA 1
ATOM 1837 C C . TYR A 1 254 ? 13.125 4.242 -17.469 1.00 89.12 254 TYR A C 1
ATOM 1839 O O . TYR A 1 254 ? 14.295 4.151 -17.825 1.00 89.12 254 TYR A O 1
ATOM 1847 N N . GLY A 1 255 ? 12.293 5.128 -18.024 1.00 88.31 255 GLY A N 1
ATOM 1848 C CA . GLY A 1 255 ? 12.695 6.061 -19.078 1.00 88.31 255 GLY A CA 1
ATOM 1849 C C . GLY A 1 255 ? 13.492 7.273 -18.592 1.00 88.31 255 GLY A C 1
ATOM 1850 O O . GLY A 1 255 ? 14.259 7.844 -19.362 1.00 88.31 255 GLY A O 1
ATOM 1851 N N . THR A 1 256 ? 13.329 7.685 -17.330 1.00 90.56 256 THR A N 1
ATOM 1852 C CA . THR A 1 256 ? 13.949 8.917 -16.792 1.00 90.56 256 THR A CA 1
ATOM 1853 C C . THR A 1 256 ? 14.830 8.688 -15.559 1.00 90.56 256 THR A C 1
ATOM 1855 O O . THR A 1 256 ? 15.384 9.638 -14.996 1.00 90.56 256 THR A O 1
ATOM 1858 N N . GLY A 1 257 ? 14.991 7.434 -15.131 1.00 90.38 257 GLY A N 1
ATOM 1859 C CA . GLY A 1 257 ? 15.882 7.050 -14.041 1.00 90.38 257 GLY A CA 1
ATOM 1860 C C . GLY A 1 257 ? 15.474 7.660 -12.697 1.00 90.38 257 GLY A C 1
ATOM 1861 O O . GLY A 1 257 ? 14.315 7.603 -12.288 1.00 90.38 257 GLY A O 1
ATOM 1862 N N . LEU A 1 258 ? 16.435 8.266 -11.991 1.00 92.56 258 LEU A N 1
ATOM 1863 C CA . LEU A 1 258 ? 16.214 8.814 -10.646 1.00 92.56 258 LEU A CA 1
ATOM 1864 C C . LEU A 1 258 ? 15.135 9.908 -10.608 1.00 92.56 258 LEU A C 1
ATOM 1866 O O . LEU A 1 258 ? 14.367 9.978 -9.650 1.00 92.56 258 LEU A O 1
ATOM 1870 N N . ILE A 1 259 ? 15.047 10.736 -11.654 1.00 94.31 259 ILE A N 1
ATOM 1871 C CA . ILE A 1 259 ? 14.015 11.778 -11.757 1.00 94.31 259 ILE A CA 1
ATOM 1872 C C . ILE A 1 259 ? 12.630 11.125 -11.808 1.00 94.31 259 ILE A C 1
ATOM 1874 O O . ILE A 1 259 ? 11.727 11.530 -11.076 1.00 94.31 259 ILE A O 1
ATOM 1878 N N . GLY A 1 260 ? 12.490 10.063 -12.602 1.00 92.94 260 GLY A N 1
ATOM 1879 C CA . GLY A 1 260 ? 11.268 9.271 -12.693 1.00 92.94 260 GLY A CA 1
ATOM 1880 C C . GLY A 1 260 ? 10.879 8.635 -11.370 1.00 92.94 260 GLY A C 1
ATOM 1881 O O . GLY A 1 260 ? 9.707 8.669 -11.011 1.00 92.94 260 GLY A O 1
ATOM 1882 N N . VAL A 1 261 ? 11.849 8.126 -10.602 1.00 94.06 261 VAL A N 1
ATOM 1883 C CA . VAL A 1 261 ? 11.597 7.592 -9.253 1.00 94.06 261 VAL A CA 1
ATOM 1884 C C . VAL A 1 261 ? 11.012 8.664 -8.334 1.00 94.06 261 VAL A C 1
ATOM 1886 O O . VAL A 1 261 ? 9.997 8.420 -7.688 1.00 94.06 261 VAL A O 1
ATOM 1889 N N . VAL A 1 262 ? 11.616 9.854 -8.272 1.00 96.38 262 VAL A N 1
ATOM 1890 C CA . VAL A 1 262 ? 11.147 10.927 -7.378 1.00 96.38 262 VAL A CA 1
ATOM 1891 C C . VAL A 1 262 ? 9.765 11.433 -7.798 1.00 96.38 262 VAL A C 1
ATOM 1893 O O . VAL A 1 262 ? 8.875 11.555 -6.955 1.00 96.38 262 VAL A O 1
ATOM 1896 N N . LEU A 1 263 ? 9.557 11.683 -9.094 1.00 95.25 263 LEU A N 1
ATOM 1897 C CA . LEU A 1 263 ? 8.271 12.152 -9.617 1.00 95.25 263 LEU A CA 1
ATOM 1898 C C . LEU A 1 263 ? 7.178 11.088 -9.485 1.00 95.25 263 LEU A C 1
ATOM 1900 O O . LEU A 1 263 ? 6.070 11.397 -9.051 1.00 95.25 263 LEU A O 1
ATOM 1904 N N . GLY A 1 264 ? 7.492 9.831 -9.798 1.00 94.75 264 GLY A N 1
ATOM 1905 C CA . GLY A 1 264 ? 6.579 8.704 -9.636 1.00 94.75 264 GLY A CA 1
ATOM 1906 C C . GLY A 1 264 ? 6.195 8.492 -8.173 1.00 94.75 264 GLY A C 1
ATOM 1907 O O . GLY A 1 264 ? 5.016 8.325 -7.867 1.00 94.75 264 GLY A O 1
ATOM 1908 N N . ALA A 1 265 ? 7.160 8.569 -7.252 1.00 96.00 265 ALA A N 1
ATOM 1909 C CA . ALA A 1 265 ? 6.897 8.487 -5.818 1.00 96.00 265 ALA A CA 1
ATOM 1910 C C . ALA A 1 265 ? 5.959 9.606 -5.350 1.00 96.00 265 ALA A C 1
ATOM 1912 O O . ALA A 1 265 ? 5.018 9.339 -4.605 1.00 96.00 265 ALA A O 1
ATOM 1913 N N . ALA A 1 266 ? 6.179 10.844 -5.805 1.00 95.88 266 ALA A N 1
ATOM 1914 C CA . ALA A 1 266 ? 5.315 11.975 -5.474 1.00 95.88 266 ALA A CA 1
ATOM 1915 C C . ALA A 1 266 ? 3.896 11.797 -6.039 1.00 95.88 266 ALA A C 1
ATOM 1917 O O . ALA A 1 266 ? 2.917 12.049 -5.336 1.00 95.88 266 ALA A O 1
ATOM 1918 N N . LEU A 1 267 ? 3.780 11.305 -7.277 1.00 95.38 267 LEU A N 1
ATOM 1919 C CA . LEU A 1 267 ? 2.500 11.057 -7.941 1.00 95.38 267 LEU A CA 1
ATOM 1920 C C . LEU A 1 267 ? 1.677 9.971 -7.234 1.00 95.38 267 LEU A C 1
ATOM 1922 O O . LEU A 1 267 ? 0.465 10.109 -7.106 1.00 95.38 267 LEU A O 1
ATOM 1926 N N . VAL A 1 268 ? 2.328 8.906 -6.758 1.00 94.44 268 VAL A N 1
ATOM 1927 C CA . VAL A 1 268 ? 1.675 7.765 -6.090 1.00 94.44 268 VAL A CA 1
ATOM 1928 C C . VAL A 1 268 ? 1.341 8.050 -4.623 1.00 94.44 268 VAL A C 1
ATOM 1930 O O . VAL A 1 268 ? 0.407 7.463 -4.076 1.00 94.44 268 VAL A O 1
ATOM 1933 N N . ALA A 1 269 ? 2.057 8.970 -3.979 1.00 96.12 269 ALA A N 1
ATOM 1934 C CA . ALA A 1 269 ? 1.928 9.229 -2.550 1.00 96.12 269 ALA A CA 1
ATOM 1935 C C . ALA A 1 269 ? 0.509 9.645 -2.116 1.00 96.12 269 ALA A C 1
ATOM 1937 O O . ALA A 1 269 ? 0.014 9.166 -1.097 1.00 96.12 269 ALA A O 1
ATOM 1938 N N . VAL A 1 270 ? -0.168 10.503 -2.886 1.00 96.00 270 VAL A N 1
ATOM 1939 C CA . VAL A 1 270 ? -1.541 10.943 -2.570 1.00 96.00 270 VAL A CA 1
ATOM 1940 C C . VAL A 1 270 ? -2.575 9.837 -2.835 1.00 96.00 270 VAL A C 1
ATOM 1942 O O . VAL A 1 270 ? -3.360 9.546 -1.929 1.00 96.00 270 VAL A O 1
ATOM 1945 N N . PRO A 1 271 ? -2.574 9.150 -3.997 1.00 95.25 271 PRO A N 1
ATOM 1946 C CA . PRO A 1 271 ? -3.398 7.959 -4.205 1.00 95.25 271 PRO A CA 1
ATOM 1947 C C . PRO A 1 271 ? -3.220 6.886 -3.125 1.00 95.25 271 PRO A C 1
ATOM 1949 O O . PRO A 1 271 ? -4.198 6.257 -2.733 1.00 95.25 271 PRO A O 1
ATOM 1952 N N . ALA A 1 272 ? -2.007 6.698 -2.595 1.00 95.62 272 ALA A N 1
ATOM 1953 C CA . ALA A 1 272 ? -1.757 5.748 -1.513 1.00 95.62 272 ALA A CA 1
ATOM 1954 C C . ALA A 1 272 ? -2.544 6.095 -0.235 1.00 95.62 272 ALA A C 1
ATOM 1956 O O . ALA A 1 272 ? -3.127 5.203 0.379 1.00 95.62 272 ALA A O 1
ATOM 1957 N N . VAL A 1 273 ? -2.621 7.381 0.133 1.00 97.38 273 VAL A N 1
ATOM 1958 C CA . VAL A 1 273 ? -3.452 7.860 1.257 1.00 97.38 273 VAL A CA 1
ATOM 1959 C C . VAL A 1 273 ? -4.918 7.504 1.025 1.00 97.38 273 VAL A C 1
ATOM 1961 O O . VAL A 1 273 ? -5.565 6.964 1.921 1.00 97.38 273 VAL A O 1
ATOM 1964 N N . PHE A 1 274 ? -5.423 7.756 -0.183 1.00 97.25 274 PHE A N 1
ATOM 1965 C CA . PHE A 1 274 ? -6.807 7.451 -0.538 1.00 97.25 274 PHE A CA 1
ATOM 1966 C C . PHE A 1 274 ? -7.116 5.956 -0.460 1.00 97.25 274 PHE A C 1
ATOM 1968 O O . PHE A 1 274 ? -8.097 5.564 0.167 1.00 97.25 274 PHE A O 1
ATOM 1975 N N . VAL A 1 275 ? -6.261 5.118 -1.049 1.00 95.88 275 VAL A N 1
ATOM 1976 C CA . VAL A 1 275 ? -6.428 3.659 -1.043 1.00 95.88 275 VAL A CA 1
ATOM 1977 C C . VAL A 1 275 ? -6.466 3.123 0.384 1.00 95.88 275 VAL A C 1
ATOM 1979 O O . VAL A 1 275 ? -7.324 2.301 0.697 1.00 95.88 275 VAL A O 1
ATOM 1982 N N . VAL A 1 276 ? -5.576 3.598 1.261 1.00 97.69 276 VAL A N 1
ATOM 1983 C CA . VAL A 1 276 ? -5.547 3.142 2.657 1.00 97.69 276 VAL A CA 1
ATOM 1984 C C . VAL A 1 276 ? -6.751 3.660 3.439 1.00 97.69 276 VAL A C 1
ATOM 1986 O O . VAL A 1 276 ? -7.343 2.890 4.189 1.00 97.69 276 VAL A O 1
ATOM 1989 N N . ALA A 1 277 ? -7.175 4.911 3.233 1.00 97.56 277 ALA A N 1
ATOM 1990 C CA . ALA A 1 277 ? -8.379 5.452 3.868 1.00 97.56 277 ALA A CA 1
ATOM 1991 C C . ALA A 1 277 ? -9.634 4.669 3.461 1.00 97.56 277 ALA A C 1
ATOM 1993 O O . ALA A 1 277 ? -10.424 4.265 4.316 1.00 97.56 277 ALA A O 1
ATOM 1994 N N . TYR A 1 278 ? -9.783 4.391 2.165 1.00 96.75 278 TYR A N 1
ATOM 1995 C CA . TYR A 1 278 ? -10.877 3.576 1.651 1.00 96.75 278 TYR A CA 1
ATOM 1996 C C . TYR A 1 278 ? -10.806 2.137 2.180 1.00 96.75 278 TYR A C 1
ATOM 1998 O O . TYR A 1 278 ? -11.816 1.596 2.622 1.00 96.75 278 TYR A O 1
ATOM 2006 N N . GLY A 1 279 ? -9.612 1.535 2.204 1.00 96.38 279 GLY A N 1
ATOM 2007 C CA . GLY A 1 279 ? -9.384 0.204 2.765 1.00 96.38 279 GLY A CA 1
ATOM 2008 C C . GLY A 1 279 ? -9.816 0.115 4.228 1.00 96.38 279 GLY A C 1
ATOM 2009 O O . GLY A 1 279 ? -10.611 -0.750 4.578 1.00 96.38 279 GLY A O 1
ATOM 2010 N N . VAL A 1 280 ? -9.386 1.056 5.074 1.00 97.25 280 VAL A N 1
ATOM 2011 C CA . VAL A 1 280 ?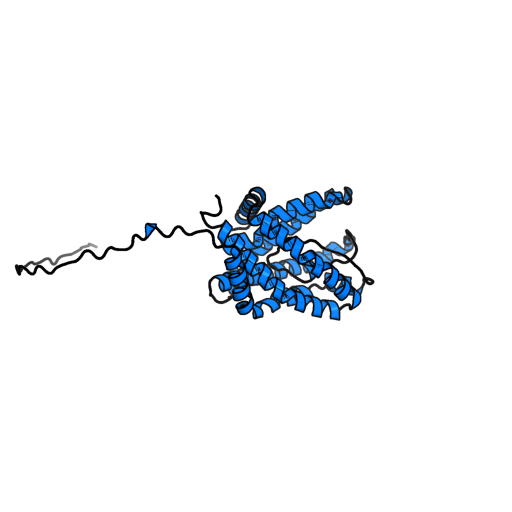 -9.808 1.128 6.484 1.00 97.25 280 VAL A CA 1
ATOM 2012 C C . VAL A 1 280 ? -11.334 1.178 6.615 1.00 97.25 280 VAL A C 1
ATOM 2014 O O . VAL A 1 280 ? -11.897 0.441 7.421 1.00 97.25 280 VAL A O 1
ATOM 2017 N N . LEU A 1 281 ? -12.017 1.996 5.807 1.00 96.12 281 LEU A N 1
ATOM 2018 C CA . LEU A 1 281 ? -13.483 2.077 5.813 1.00 96.12 281 LEU A CA 1
ATOM 2019 C C . LEU A 1 281 ? -14.147 0.755 5.399 1.00 96.12 281 LEU A C 1
ATOM 2021 O O . LEU A 1 281 ? -15.145 0.357 5.999 1.00 96.12 281 LEU A O 1
ATOM 2025 N N . VAL A 1 282 ? -13.597 0.054 4.402 1.00 95.19 282 VAL A N 1
ATOM 2026 C CA . VAL A 1 282 ? -14.086 -1.270 3.987 1.00 95.19 282 VAL A CA 1
ATOM 2027 C C . VAL A 1 282 ? -13.943 -2.282 5.120 1.00 95.19 282 VAL A C 1
ATOM 2029 O O . VAL A 1 282 ? -14.913 -2.960 5.448 1.00 95.19 282 VAL A O 1
ATOM 2032 N N . PHE A 1 283 ? -12.772 -2.363 5.751 1.00 95.69 283 PHE A N 1
ATOM 2033 C CA . PHE A 1 283 ? -12.524 -3.343 6.811 1.00 95.69 283 PHE A CA 1
ATOM 2034 C C . PHE A 1 283 ? -13.290 -3.040 8.103 1.00 95.69 283 PHE A C 1
ATOM 2036 O O . PHE A 1 283 ? -13.695 -3.966 8.795 1.00 95.69 283 PHE A O 1
ATOM 2043 N N . ARG A 1 284 ? -13.601 -1.773 8.392 1.00 94.56 284 ARG A N 1
ATOM 2044 C CA . ARG A 1 284 ? -14.528 -1.413 9.481 1.00 94.56 284 ARG A CA 1
ATOM 2045 C C . ARG A 1 284 ? -15.945 -1.907 9.231 1.00 94.56 284 ARG A C 1
ATOM 2047 O O . ARG A 1 284 ? -16.587 -2.420 10.143 1.00 94.56 284 ARG A O 1
ATOM 2054 N N . ALA A 1 285 ? -16.424 -1.780 7.995 1.00 92.62 285 ALA A N 1
ATOM 2055 C CA . ALA A 1 285 ? -17.735 -2.302 7.631 1.00 92.62 285 ALA A CA 1
ATOM 2056 C C . ALA A 1 285 ? -17.773 -3.837 7.747 1.00 92.62 285 ALA A C 1
ATOM 2058 O O . ALA A 1 285 ? -18.757 -4.382 8.231 1.00 92.62 285 ALA A O 1
ATOM 2059 N N . LEU A 1 286 ? -16.684 -4.524 7.379 1.00 92.00 286 LEU A N 1
ATOM 2060 C CA . LEU A 1 286 ? -16.550 -5.981 7.525 1.00 92.00 286 LEU A CA 1
ATOM 2061 C C . LEU A 1 286 ? -16.438 -6.450 8.986 1.00 92.00 286 LEU A C 1
ATOM 2063 O O . LEU A 1 286 ? -16.857 -7.562 9.302 1.00 92.00 286 LEU A O 1
ATOM 2067 N N . ALA A 1 287 ? -15.879 -5.629 9.876 1.00 90.00 287 ALA A N 1
ATOM 2068 C CA . ALA A 1 287 ? -15.796 -5.920 11.309 1.00 90.00 287 ALA A CA 1
ATOM 2069 C C . ALA A 1 287 ? -17.125 -5.679 12.055 1.00 90.00 287 ALA A C 1
ATOM 2071 O O . ALA A 1 287 ? -17.314 -6.179 13.163 1.00 90.00 287 ALA A O 1
ATOM 2072 N N . SER A 1 288 ? -18.045 -4.909 11.465 1.00 84.44 288 SER A N 1
ATOM 2073 C CA . SER A 1 288 ? -19.338 -4.582 12.074 1.00 84.44 288 SER A CA 1
ATOM 2074 C C . SER A 1 288 ? -20.278 -5.799 12.027 1.00 84.44 288 SER A C 1
ATOM 2076 O O . SER A 1 288 ? -20.255 -6.535 11.040 1.00 84.44 288 S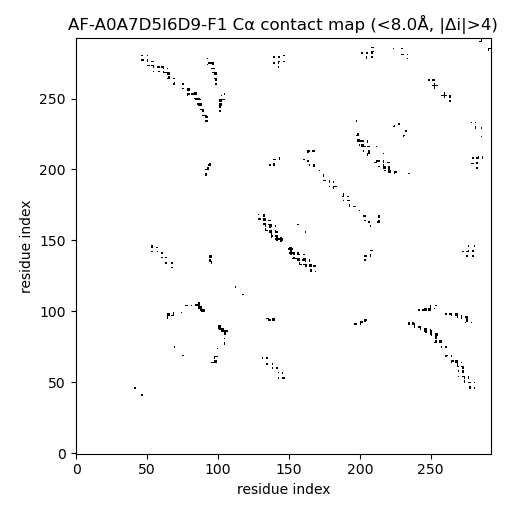ER A O 1
ATOM 2078 N N . PRO A 1 289 ? -21.121 -6.030 13.052 1.00 60.50 289 PRO A N 1
ATOM 2079 C CA . PRO A 1 289 ? -21.932 -7.249 13.175 1.00 60.50 289 PRO A CA 1
ATOM 2080 C C . PRO A 1 289 ? -22.894 -7.510 12.000 1.00 60.50 289 PRO A C 1
ATOM 2082 O O . PRO A 1 289 ? -23.203 -8.666 11.724 1.00 60.50 289 PRO A O 1
ATOM 2085 N N . ASP A 1 290 ? -23.291 -6.474 11.257 1.00 56.31 290 ASP A N 1
ATOM 2086 C CA . ASP A 1 290 ? -24.175 -6.587 10.086 1.00 56.31 290 ASP A CA 1
ATOM 2087 C C . ASP A 1 290 ? -23.43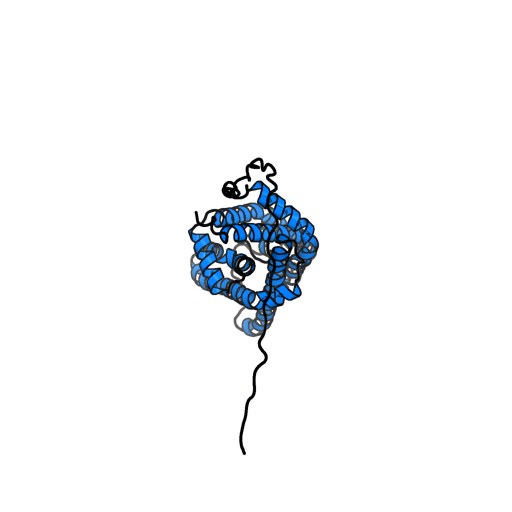4 -6.970 8.787 1.00 56.31 290 ASP A C 1
ATOM 2089 O O . ASP A 1 290 ? -24.052 -7.376 7.802 1.00 56.31 290 ASP A O 1
ATOM 2093 N N . GLY A 1 291 ? -22.098 -6.883 8.771 1.00 48.25 291 GLY A N 1
ATOM 2094 C CA . GLY A 1 291 ? -21.253 -7.194 7.610 1.00 48.25 291 GLY A CA 1
ATOM 2095 C C . GLY A 1 291 ? -21.108 -8.689 7.300 1.00 48.25 291 GLY A C 1
ATOM 2096 O O . GLY A 1 291 ? -20.484 -9.042 6.301 1.00 48.25 291 GLY A O 1
ATOM 2097 N N . ALA A 1 292 ? -21.671 -9.557 8.147 1.00 42.59 292 ALA A N 1
ATOM 2098 C CA . ALA A 1 292 ? -21.667 -11.014 8.006 1.00 42.59 292 ALA A CA 1
ATOM 2099 C C . ALA A 1 292 ? -22.982 -11.586 7.430 1.00 42.59 292 ALA A C 1
ATOM 2101 O O . ALA A 1 292 ? -23.186 -12.800 7.505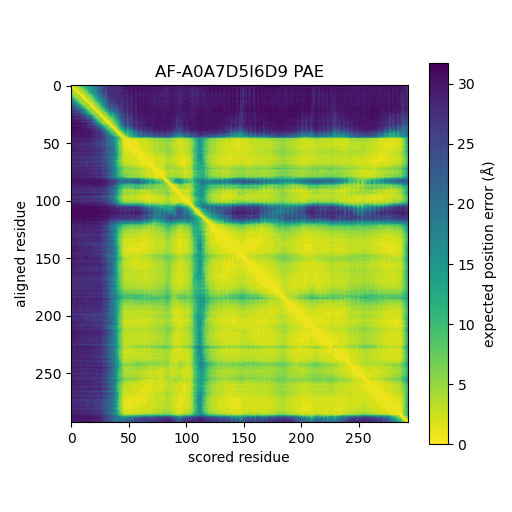 1.00 42.59 292 ALA A O 1
ATOM 2102 N N . SER A 1 293 ? -23.865 -10.729 6.896 1.00 36.59 293 SER A N 1
ATOM 2103 C CA . SER A 1 293 ? -25.154 -11.122 6.301 1.00 36.59 293 SER A CA 1
ATOM 2104 C C . SER A 1 293 ? -25.137 -11.199 4.775 1.00 36.59 293 SER A C 1
ATOM 2106 O O . SER A 1 293 ? -24.543 -10.309 4.123 1.00 36.59 293 SER A O 1
#

Solvent-accessible surface area (backbone atoms only — not comparable to full-atom values): 16382 Å² total; per-residue (Å²): 137,82,86,84,91,86,85,90,86,82,89,77,91,82,89,88,81,88,85,84,88,82,92,74,90,75,78,81,74,80,71,80,70,82,87,71,74,74,79,67,81,78,55,74,72,52,54,54,51,50,16,51,52,39,26,68,77,40,51,80,59,21,54,54,28,25,47,60,34,71,70,31,62,72,61,54,50,48,38,69,72,46,73,71,42,82,31,74,43,87,51,70,65,50,50,60,43,33,36,69,52,31,37,49,82,64,78,94,67,89,86,73,78,60,84,84,45,50,78,71,45,47,63,56,50,52,51,51,47,51,52,50,14,30,52,26,18,15,46,42,38,13,41,50,28,37,70,72,73,42,73,42,54,42,71,60,23,21,67,72,36,14,72,47,31,40,49,51,52,50,50,56,50,49,49,53,60,67,38,51,76,37,55,80,56,53,81,60,29,50,56,61,44,50,50,51,43,58,34,51,38,42,29,61,43,39,24,57,71,70,70,46,53,57,69,58,15,44,55,48,23,37,50,43,43,73,71,25,63,73,51,45,51,50,48,50,52,49,48,59,64,39,48,66,57,5,36,55,45,12,38,44,23,33,66,51,29,72,61,20,48,55,53,43,11,58,64,39,10,56,58,29,42,32,54,39,35,39,47,43,54,53,46,47,48,56,69,36,89,76,51,81,114

Radius of gyration: 27.9 Å; Cα contacts (8 Å, |Δi|>4): 333; chains: 1; bounding box: 80×44×97 Å